Protein AF-A0A957V6Z2-F1 (afdb_monomer_lite)

Radius of gyration: 31.05 Å; chains: 1; bounding box: 86×67×77 Å

Sequence (249 aa):
VPTLNVRSGPGLEFDIIAKIRGTETEPGSVVVTAVDGAASWMKVTERVARDGWVTSDPEYILCEGDLTALPVIGLPVAEATEAPAEATPEATEAPVAEAAPPVVDTPAPVETEAAPAAEEAAPVAVEEAAPATDETAPTEESTPTPETPEVPEGLARIVVNNPFDQQIRFTLDQRYRPERENLSGEWDLMPGDAVAILVYPGTVAFSVSTPWRGLSDNAEFVIAEKEERDLWIWFVPDPVEKDRWNLQF

pLDDT: mean 74.94, std 22.09, range [33.91, 97.94]

Structure (mmCIF, N/CA/C/O backbone):
data_AF-A0A957V6Z2-F1
#
_entry.id   AF-A0A957V6Z2-F1
#
loop_
_atom_site.group_PDB
_atom_site.id
_atom_site.type_symbol
_atom_site.label_atom_id
_atom_site.label_alt_id
_atom_site.label_comp_id
_atom_site.label_asym_id
_atom_site.label_entity_id
_atom_site.label_seq_id
_atom_site.pdbx_PDB_ins_code
_atom_site.Cartn_x
_atom_site.Cartn_y
_atom_site.Cartn_z
_atom_site.occupancy
_atom_site.B_iso_or_equiv
_atom_site.auth_seq_id
_atom_site.auth_comp_id
_atom_site.auth_asym_id
_atom_site.auth_atom_id
_atom_site.pdbx_PDB_model_num
ATOM 1 N N . VAL A 1 1 ? -4.758 9.129 -12.129 1.00 67.62 1 VAL A N 1
ATOM 2 C CA . VAL A 1 1 ? -4.958 8.590 -10.757 1.00 67.62 1 VAL A CA 1
ATOM 3 C C . VAL A 1 1 ? -4.889 9.695 -9.701 1.00 67.62 1 VAL A C 1
ATOM 5 O O . VAL A 1 1 ? -4.227 10.696 -9.956 1.00 67.62 1 VAL A O 1
ATOM 8 N N . PRO A 1 2 ? -5.557 9.558 -8.536 1.00 75.44 2 PRO A N 1
ATOM 9 C CA . PRO A 1 2 ? -5.557 10.590 -7.488 1.00 75.44 2 PRO A CA 1
ATOM 10 C C . PRO A 1 2 ? -4.225 10.693 -6.726 1.00 75.44 2 PRO A C 1
ATOM 12 O O . PRO A 1 2 ? -3.894 11.733 -6.155 1.00 75.44 2 PRO A O 1
ATOM 15 N N . THR A 1 3 ? -3.435 9.621 -6.679 1.00 84.44 3 THR A N 1
ATOM 16 C CA . THR A 1 3 ? -2.098 9.631 -6.074 1.00 84.44 3 THR A CA 1
ATOM 17 C C . THR A 1 3 ? -1.196 8.659 -6.822 1.00 84.44 3 THR A C 1
ATOM 19 O O . THR A 1 3 ? -1.643 7.575 -7.186 1.00 84.44 3 THR A O 1
ATOM 22 N N . LEU A 1 4 ? 0.049 9.065 -7.059 1.00 88.88 4 LEU A N 1
ATOM 23 C CA . LEU A 1 4 ? 1.097 8.276 -7.695 1.00 88.88 4 LEU A CA 1
ATOM 24 C C . LEU A 1 4 ? 2.322 8.244 -6.775 1.00 88.88 4 LEU A C 1
ATOM 26 O O . LEU A 1 4 ? 2.768 9.285 -6.286 1.00 88.88 4 LEU A O 1
ATOM 30 N N . ASN A 1 5 ? 2.852 7.051 -6.527 1.00 91.12 5 ASN A N 1
ATOM 31 C CA . ASN A 1 5 ? 4.006 6.857 -5.654 1.00 91.12 5 ASN A CA 1
ATOM 32 C C . ASN A 1 5 ? 5.308 7.161 -6.403 1.00 91.12 5 ASN A C 1
ATOM 34 O O . ASN A 1 5 ? 5.479 6.750 -7.548 1.00 91.12 5 ASN A O 1
ATOM 38 N N . VAL A 1 6 ? 6.226 7.854 -5.731 1.00 91.31 6 VAL A N 1
ATOM 39 C CA . VAL A 1 6 ? 7.586 8.129 -6.200 1.00 91.31 6 VAL A CA 1
ATOM 40 C C . VAL A 1 6 ? 8.548 7.310 -5.355 1.00 91.31 6 VAL A C 1
ATOM 42 O O . VAL A 1 6 ? 8.543 7.439 -4.132 1.00 91.31 6 VAL A O 1
ATOM 45 N N . ARG A 1 7 ? 9.367 6.480 -5.993 1.00 92.50 7 ARG A N 1
ATOM 46 C CA . ARG A 1 7 ? 10.248 5.510 -5.336 1.00 92.50 7 ARG A CA 1
ATOM 47 C C . ARG A 1 7 ? 11.721 5.888 -5.440 1.00 92.50 7 ARG A C 1
ATOM 49 O O . ARG A 1 7 ? 12.086 6.685 -6.297 1.00 92.50 7 ARG A O 1
ATOM 56 N N . SER A 1 8 ? 12.562 5.329 -4.574 1.00 85.94 8 SER A N 1
ATOM 57 C CA . SER A 1 8 ? 14.017 5.562 -4.568 1.00 85.94 8 SER A CA 1
ATOM 58 C C . SER A 1 8 ? 14.770 4.889 -5.725 1.00 85.94 8 SER A C 1
ATOM 60 O O . SER A 1 8 ? 15.922 5.232 -5.985 1.00 85.94 8 SER A O 1
ATOM 62 N N . GLY A 1 9 ? 14.128 3.971 -6.450 1.00 87.25 9 GLY A N 1
ATOM 63 C CA . GLY A 1 9 ? 14.702 3.266 -7.594 1.00 87.25 9 GLY A CA 1
ATOM 64 C C . GLY A 1 9 ? 13.642 2.782 -8.592 1.00 87.25 9 GLY A C 1
ATOM 65 O O . GLY A 1 9 ? 12.442 2.874 -8.310 1.00 87.25 9 GLY A O 1
ATOM 66 N N . PRO A 1 10 ? 14.072 2.299 -9.772 1.00 86.75 10 PRO A N 1
ATOM 67 C CA . PRO A 1 10 ? 13.186 1.821 -10.828 1.00 86.75 10 PRO A CA 1
ATOM 68 C C . PRO A 1 10 ? 12.676 0.410 -10.509 1.00 86.75 10 PRO A C 1
ATOM 70 O O . PRO A 1 10 ? 13.249 -0.581 -10.950 1.00 86.75 10 PRO A O 1
ATOM 73 N N . GLY A 1 11 ? 11.616 0.321 -9.709 1.00 85.00 11 GLY A N 1
ATOM 74 C CA . GLY A 1 11 ? 11.042 -0.959 -9.298 1.00 85.00 11 GLY A CA 1
ATOM 75 C C . GLY A 1 11 ? 10.046 -0.819 -8.149 1.00 85.00 11 GLY A C 1
ATOM 76 O O . GLY A 1 11 ? 10.027 0.192 -7.445 1.00 85.00 11 GLY A O 1
ATOM 77 N N . LEU A 1 12 ? 9.192 -1.826 -7.960 1.00 84.38 12 LEU A N 1
ATOM 78 C CA . LEU A 1 12 ? 8.209 -1.850 -6.866 1.00 84.38 12 LEU A CA 1
ATOM 79 C C . LEU A 1 12 ? 8.840 -2.268 -5.528 1.00 84.38 12 LEU A C 1
ATOM 81 O O . LEU A 1 12 ? 8.259 -2.011 -4.475 1.00 84.38 12 LEU A O 1
ATOM 85 N N . GLU A 1 13 ? 10.039 -2.844 -5.571 1.00 80.06 13 GLU A N 1
ATOM 86 C CA . GLU A 1 13 ? 10.875 -3.217 -4.432 1.00 80.06 13 GLU A CA 1
ATOM 87 C C . GLU A 1 13 ? 11.520 -2.017 -3.723 1.00 80.06 13 GLU A C 1
ATOM 89 O O . GLU A 1 13 ? 11.928 -2.133 -2.571 1.00 80.06 13 GLU A O 1
ATOM 94 N N . PHE A 1 14 ? 11.609 -0.863 -4.390 1.00 80.75 14 PHE A N 1
ATOM 95 C CA . PHE A 1 14 ? 12.246 0.334 -3.842 1.00 80.75 14 PHE A CA 1
ATOM 96 C C . PHE A 1 14 ? 11.284 1.159 -2.982 1.00 80.75 14 PHE A C 1
ATOM 98 O O . PHE A 1 14 ? 10.128 1.361 -3.358 1.00 80.75 14 PHE A O 1
ATOM 105 N N . ASP A 1 15 ? 11.774 1.692 -1.862 1.00 74.19 15 ASP A N 1
ATOM 106 C CA . ASP A 1 15 ? 11.016 2.512 -0.904 1.00 74.19 15 ASP A CA 1
ATOM 107 C C . ASP A 1 15 ? 10.290 3.691 -1.569 1.00 74.19 15 ASP A C 1
ATOM 109 O O . ASP A 1 15 ? 10.838 4.337 -2.471 1.00 74.19 15 ASP A O 1
ATOM 113 N N . ILE A 1 16 ? 9.080 4.023 -1.103 1.00 86.81 16 ILE A N 1
ATOM 114 C CA . ILE A 1 16 ? 8.358 5.212 -1.565 1.00 86.81 16 ILE A CA 1
ATOM 115 C C . ILE A 1 16 ? 8.895 6.431 -0.814 1.00 86.81 16 ILE A C 1
ATOM 117 O O . ILE A 1 16 ? 8.657 6.624 0.373 1.00 86.81 16 ILE A O 1
ATOM 121 N N . ILE A 1 17 ? 9.575 7.314 -1.536 1.00 84.56 17 ILE A N 1
ATOM 122 C CA . ILE A 1 17 ? 10.198 8.517 -0.973 1.00 84.56 17 ILE A CA 1
ATOM 123 C C . ILE A 1 17 ? 9.326 9.770 -1.111 1.00 84.56 17 ILE A C 1
ATOM 125 O O . ILE A 1 17 ? 9.545 10.756 -0.409 1.00 84.56 17 ILE A O 1
ATOM 129 N N . ALA A 1 18 ? 8.340 9.760 -2.015 1.00 88.25 18 ALA A N 1
ATOM 130 C CA . ALA A 1 18 ? 7.373 10.846 -2.163 1.00 88.25 18 ALA A CA 1
ATOM 131 C C . ALA A 1 18 ? 6.069 10.371 -2.820 1.00 88.25 18 ALA A C 1
ATOM 133 O O . ALA A 1 18 ? 5.959 9.255 -3.322 1.00 88.25 18 ALA A O 1
ATOM 134 N N . LYS A 1 19 ? 5.057 11.244 -2.831 1.00 89.12 19 LYS A N 1
ATOM 135 C CA . LYS A 1 19 ? 3.766 10.995 -3.483 1.00 89.12 19 LYS A CA 1
ATOM 136 C C . LYS A 1 19 ? 3.341 12.209 -4.296 1.00 89.12 19 LYS A C 1
ATOM 138 O O . LYS A 1 19 ? 3.248 13.316 -3.765 1.00 89.12 19 LYS A O 1
ATOM 143 N N . ILE A 1 20 ? 3.044 11.988 -5.570 1.00 87.50 20 ILE A N 1
ATOM 144 C CA . ILE A 1 20 ? 2.441 12.981 -6.458 1.00 87.50 20 ILE A CA 1
ATOM 145 C C . ILE A 1 20 ? 0.932 12.868 -6.292 1.00 87.50 20 ILE A C 1
ATOM 147 O O . ILE A 1 20 ? 0.373 11.777 -6.385 1.00 87.50 20 ILE A O 1
ATOM 151 N N . ARG A 1 21 ? 0.259 13.986 -6.033 1.00 85.50 21 ARG A N 1
ATOM 152 C CA . ARG A 1 21 ? -1.195 14.022 -5.858 1.00 85.50 21 ARG A CA 1
ATOM 153 C C . ARG A 1 21 ? -1.834 14.752 -7.027 1.00 85.50 21 ARG A C 1
ATOM 155 O O . ARG A 1 21 ? -1.320 15.776 -7.466 1.00 85.50 21 ARG A O 1
ATOM 162 N N . GLY A 1 22 ? -2.951 14.217 -7.498 1.00 81.44 22 GLY A N 1
ATOM 163 C CA . GLY A 1 22 ? -3.812 14.839 -8.493 1.00 81.44 22 GLY A CA 1
ATOM 164 C C . GLY A 1 22 ? -5.266 14.788 -8.041 1.00 81.44 22 GLY A C 1
ATOM 165 O O . GLY A 1 22 ? -5.646 13.981 -7.195 1.00 81.44 22 GLY A O 1
ATOM 166 N N . THR A 1 23 ? -6.088 15.650 -8.618 1.00 77.06 23 THR A N 1
ATOM 167 C CA . THR A 1 23 ? -7.548 15.616 -8.493 1.00 77.06 23 THR A CA 1
ATOM 168 C C . THR A 1 23 ? -8.162 15.442 -9.880 1.00 77.06 23 THR A C 1
ATOM 170 O O . THR A 1 23 ? -7.473 15.625 -10.882 1.00 77.06 23 THR A O 1
ATOM 173 N N . GLU A 1 24 ? -9.450 15.100 -9.971 1.00 70.31 24 GLU A N 1
ATOM 174 C CA . GLU A 1 24 ? -10.137 15.016 -11.274 1.00 70.31 24 GLU A CA 1
ATOM 175 C C . GLU A 1 24 ? -10.099 16.341 -12.047 1.00 70.31 24 GLU A C 1
ATOM 177 O O . GLU A 1 24 ? -10.047 16.345 -13.273 1.00 70.31 24 GLU A O 1
ATOM 182 N N . THR A 1 25 ? -10.100 17.469 -11.335 1.00 73.88 25 THR A N 1
ATOM 183 C CA . THR A 1 25 ? -10.086 18.815 -11.922 1.00 73.88 25 THR A CA 1
ATOM 184 C C . THR A 1 25 ? -8.684 19.388 -12.118 1.00 73.88 25 THR A C 1
ATOM 186 O O . THR A 1 25 ? -8.525 20.363 -12.846 1.00 73.88 25 THR A O 1
ATOM 189 N N . GLU A 1 26 ? -7.675 18.809 -11.469 1.00 78.31 26 GLU A N 1
ATOM 190 C CA . GLU A 1 26 ? -6.287 19.273 -11.503 1.00 78.31 26 GLU A CA 1
ATOM 191 C C . GLU A 1 26 ? -5.350 18.056 -11.410 1.00 78.31 26 GLU A C 1
ATOM 193 O O . GLU A 1 26 ? -4.989 17.631 -10.303 1.00 78.31 26 GLU A O 1
ATOM 198 N N . PRO A 1 27 ? -5.009 17.422 -12.548 1.00 77.56 27 PRO A N 1
ATOM 199 C CA . PRO A 1 27 ? -4.112 16.276 -12.554 1.00 77.56 27 PRO A CA 1
ATOM 200 C C . PRO A 1 27 ? -2.716 16.697 -12.081 1.00 77.56 27 PRO A C 1
ATOM 202 O O . PRO A 1 27 ? -2.208 17.757 -12.447 1.00 77.56 27 PRO A O 1
ATOM 205 N N . GLY A 1 28 ? -2.076 15.854 -11.270 1.00 80.12 28 GLY A N 1
ATOM 206 C CA . GLY A 1 28 ? -0.703 16.092 -10.836 1.00 80.12 28 GLY A CA 1
ATOM 207 C C . GLY A 1 28 ? 0.255 15.944 -12.017 1.00 80.12 28 GLY A C 1
ATOM 208 O O . GLY A 1 28 ? 0.383 14.852 -12.561 1.00 80.12 28 GLY A O 1
ATOM 209 N N . SER A 1 29 ? 0.928 17.025 -12.410 1.00 82.75 29 SER A N 1
ATOM 210 C CA . SER A 1 29 ? 1.924 17.015 -13.489 1.00 82.75 29 SER A CA 1
ATOM 211 C C . SER A 1 29 ? 3.343 16.955 -12.929 1.00 82.75 29 SER A C 1
ATOM 213 O O . SER A 1 29 ? 3.685 17.731 -12.031 1.00 82.75 29 SER A O 1
ATOM 215 N N . VAL A 1 30 ? 4.195 16.107 -13.502 1.00 85.75 30 VAL A N 1
ATOM 216 C CA . VAL A 1 30 ? 5.621 16.038 -13.161 1.00 85.75 30 VAL A CA 1
ATOM 217 C C . VAL A 1 30 ? 6.489 16.056 -14.404 1.00 85.75 30 VAL A C 1
ATOM 219 O O . VAL A 1 30 ? 6.094 15.584 -15.464 1.00 85.75 30 VAL A O 1
ATOM 222 N N . VAL A 1 31 ? 7.691 16.610 -14.258 1.00 88.75 31 VAL A N 1
ATOM 223 C CA . VAL A 1 31 ? 8.712 16.571 -15.305 1.00 88.75 31 VAL A CA 1
ATOM 224 C C . VAL A 1 31 ? 9.614 15.373 -15.051 1.00 88.75 31 VAL A C 1
ATOM 226 O O . VAL A 1 31 ? 10.124 15.205 -13.935 1.00 88.75 31 VAL A O 1
ATOM 229 N N . VAL A 1 32 ? 9.809 14.575 -16.096 1.00 89.88 32 VAL A N 1
ATOM 230 C CA . VAL A 1 32 ? 10.709 13.422 -16.118 1.00 89.88 32 VAL A CA 1
ATOM 231 C C . VAL A 1 32 ? 12.008 13.783 -16.834 1.00 89.88 32 VAL A C 1
ATOM 233 O O . VAL A 1 32 ? 12.013 14.594 -17.759 1.00 89.88 32 VAL A O 1
ATOM 236 N N . THR A 1 33 ? 13.123 13.229 -16.371 1.00 89.19 33 THR A N 1
ATOM 237 C CA . THR A 1 33 ? 14.469 13.562 -16.866 1.00 89.19 33 THR A CA 1
ATOM 238 C C . THR A 1 33 ? 15.197 12.377 -17.479 1.00 89.19 33 THR A C 1
ATOM 240 O O . THR A 1 33 ? 16.159 12.593 -18.209 1.00 89.19 33 THR A O 1
ATOM 243 N N . ALA A 1 34 ? 14.760 11.151 -17.194 1.00 87.81 34 ALA A N 1
ATOM 244 C CA . ALA A 1 34 ? 15.366 9.922 -17.688 1.00 87.81 34 ALA A CA 1
ATOM 245 C C . ALA A 1 34 ? 14.374 8.753 -17.625 1.00 87.81 34 ALA A C 1
ATOM 247 O O . ALA A 1 34 ? 13.349 8.847 -16.947 1.00 87.81 34 ALA A O 1
ATOM 248 N N . VAL A 1 35 ? 14.718 7.650 -18.284 1.00 91.25 35 VAL A N 1
ATOM 249 C CA . VAL A 1 35 ? 14.017 6.359 -18.200 1.00 91.25 35 VAL A CA 1
ATOM 250 C C . VAL A 1 35 ? 14.975 5.261 -17.747 1.00 91.25 35 VAL A C 1
ATOM 252 O O . VAL A 1 35 ? 16.191 5.417 -17.859 1.00 91.25 35 VAL A O 1
ATOM 255 N N . ASP A 1 36 ? 14.451 4.162 -17.219 1.00 88.31 36 ASP A N 1
ATOM 256 C CA . ASP A 1 36 ? 15.239 2.965 -16.937 1.00 88.31 36 ASP A CA 1
ATOM 257 C C . ASP A 1 36 ? 15.549 2.173 -18.221 1.00 88.31 36 ASP A C 1
ATOM 259 O O . ASP A 1 36 ? 15.044 2.476 -19.305 1.00 88.31 36 ASP A O 1
ATOM 263 N N . GLY A 1 37 ? 16.381 1.132 -18.110 1.00 81.56 37 GLY A N 1
ATOM 264 C CA . GLY A 1 37 ? 16.782 0.292 -19.246 1.00 81.56 37 GLY A CA 1
ATOM 265 C C . GLY A 1 37 ? 15.619 -0.355 -20.012 1.00 81.56 37 GLY A C 1
ATOM 266 O O . GLY A 1 37 ? 15.747 -0.594 -21.212 1.00 81.56 37 GLY A O 1
ATOM 267 N N . ALA A 1 38 ? 14.495 -0.617 -19.337 1.00 81.75 38 ALA A N 1
ATOM 268 C CA . ALA A 1 38 ? 13.289 -1.196 -19.929 1.00 81.75 38 ALA A CA 1
ATOM 269 C C . ALA A 1 38 ? 12.229 -0.151 -20.332 1.00 81.75 38 ALA A C 1
ATOM 271 O O . ALA A 1 38 ? 11.215 -0.520 -20.921 1.00 81.75 38 ALA A O 1
ATOM 272 N N . ALA A 1 39 ? 12.453 1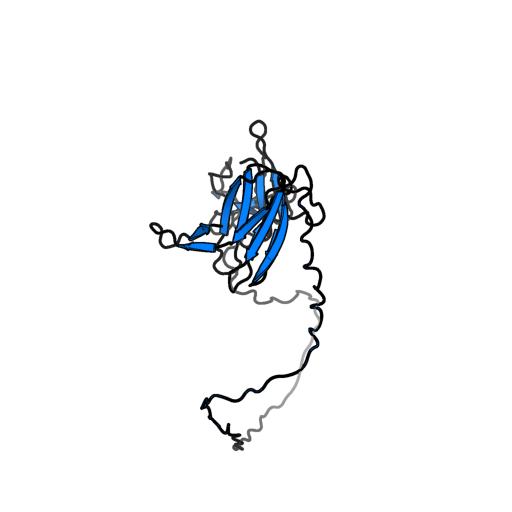.132 -20.031 1.00 83.62 39 ALA A N 1
ATOM 273 C CA . ALA A 1 39 ? 11.486 2.227 -20.146 1.00 83.62 39 ALA A CA 1
ATOM 274 C C . ALA A 1 39 ? 10.175 2.039 -19.348 1.00 83.62 39 ALA A C 1
ATOM 276 O O . ALA A 1 39 ? 9.196 2.755 -19.574 1.00 83.62 39 ALA A O 1
ATOM 277 N N . SER A 1 40 ? 10.162 1.125 -18.378 1.00 88.31 40 SER A N 1
ATOM 278 C CA . SER A 1 40 ? 9.041 0.872 -17.464 1.00 88.31 40 SER A CA 1
ATOM 279 C C . SER A 1 40 ? 8.988 1.866 -16.302 1.00 88.31 40 SER A C 1
ATOM 281 O O . SER A 1 40 ? 7.949 2.004 -15.656 1.00 88.31 40 SER A O 1
ATOM 283 N N . TRP A 1 41 ? 10.092 2.569 -16.045 1.00 91.62 41 TRP A N 1
ATOM 284 C CA . TRP A 1 41 ? 10.228 3.554 -14.981 1.00 91.62 41 TRP A CA 1
ATOM 285 C C . TRP A 1 41 ? 10.835 4.850 -15.502 1.00 91.62 41 TRP A C 1
ATOM 287 O O . TRP A 1 41 ? 11.789 4.853 -16.279 1.00 91.62 41 TRP A O 1
ATOM 297 N N . MET A 1 42 ? 10.321 5.974 -15.013 1.00 92.88 42 MET A N 1
ATOM 298 C CA . MET A 1 42 ? 10.800 7.313 -15.338 1.00 92.88 42 MET A CA 1
ATOM 299 C C . MET A 1 42 ? 11.367 7.998 -14.107 1.00 92.88 42 MET A C 1
ATOM 301 O O . MET A 1 42 ? 10.733 8.043 -13.052 1.00 92.88 42 MET A O 1
ATOM 305 N N . LYS A 1 43 ? 12.540 8.607 -14.263 1.00 92.31 43 LYS A N 1
ATOM 306 C CA . LYS A 1 43 ? 13.155 9.429 -13.227 1.00 92.31 43 LYS A CA 1
ATOM 307 C C . LYS A 1 43 ? 12.501 10.805 -13.206 1.00 92.31 43 LYS A C 1
ATOM 309 O O . LYS A 1 43 ? 12.437 11.477 -14.237 1.00 92.31 43 LYS A O 1
ATOM 314 N N . VAL A 1 44 ? 12.035 11.242 -12.040 1.00 92.44 44 VAL A N 1
ATOM 315 C CA . VAL A 1 44 ? 11.434 12.569 -11.855 1.00 92.44 44 VAL A CA 1
ATOM 316 C C . VAL A 1 44 ? 12.491 13.621 -11.526 1.00 92.44 44 VAL A C 1
ATOM 318 O O . VAL A 1 44 ? 13.587 13.326 -11.050 1.00 92.44 44 VAL A O 1
ATOM 321 N N . THR A 1 45 ? 12.163 14.885 -11.782 1.00 89.62 45 THR A N 1
ATOM 322 C CA . THR A 1 45 ? 13.004 16.012 -11.348 1.00 89.62 45 THR A CA 1
ATOM 323 C C . THR A 1 45 ? 13.149 16.082 -9.825 1.00 89.62 45 THR A C 1
ATOM 325 O O . THR A 1 45 ? 12.225 15.757 -9.079 1.00 89.62 45 THR A O 1
ATOM 328 N N . GLU A 1 46 ? 14.271 16.641 -9.360 1.00 84.44 46 GLU A N 1
ATOM 329 C CA . GLU A 1 46 ? 14.544 16.861 -7.928 1.00 84.44 46 GLU A CA 1
ATOM 330 C C . GLU A 1 46 ? 13.485 17.725 -7.226 1.00 84.44 46 GLU A C 1
ATOM 332 O O . GLU A 1 46 ? 13.321 17.643 -6.012 1.00 84.44 46 GLU A O 1
ATOM 337 N N . ARG A 1 47 ? 12.736 18.533 -7.990 1.00 83.56 47 ARG A N 1
ATOM 338 C CA . ARG A 1 47 ? 11.598 19.310 -7.483 1.00 83.56 47 ARG A CA 1
ATOM 339 C C . ARG A 1 47 ? 10.492 18.416 -6.913 1.00 83.56 47 ARG A C 1
ATOM 341 O O . ARG A 1 47 ? 9.766 18.860 -6.029 1.00 83.56 47 ARG A O 1
ATOM 348 N N . VAL A 1 48 ? 10.336 17.208 -7.451 1.00 85.00 48 VAL A N 1
ATOM 349 C CA . VAL A 1 48 ? 9.355 16.219 -6.992 1.00 85.00 48 VAL A CA 1
ATOM 350 C C . VAL A 1 48 ? 9.966 15.385 -5.874 1.00 85.00 48 VAL A C 1
ATOM 352 O O . VAL A 1 48 ? 9.454 15.377 -4.759 1.00 85.00 48 VAL A O 1
ATOM 355 N N . ALA A 1 49 ? 11.071 14.708 -6.177 1.00 83.88 49 ALA A N 1
ATOM 356 C CA . ALA A 1 49 ? 11.884 13.987 -5.215 1.00 83.88 49 ALA A CA 1
ATOM 357 C C . ALA A 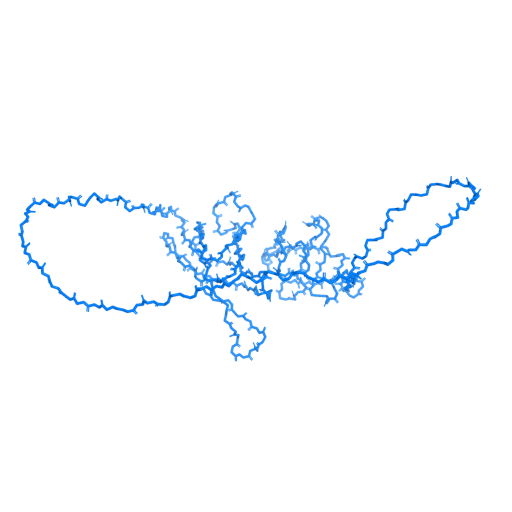1 49 ? 13.287 13.815 -5.793 1.00 83.88 49 ALA A C 1
ATOM 359 O O . ALA A 1 49 ? 13.447 13.501 -6.976 1.00 83.88 49 ALA A O 1
ATOM 360 N N . ARG A 1 50 ? 14.310 14.015 -4.961 1.00 83.88 50 ARG A N 1
AT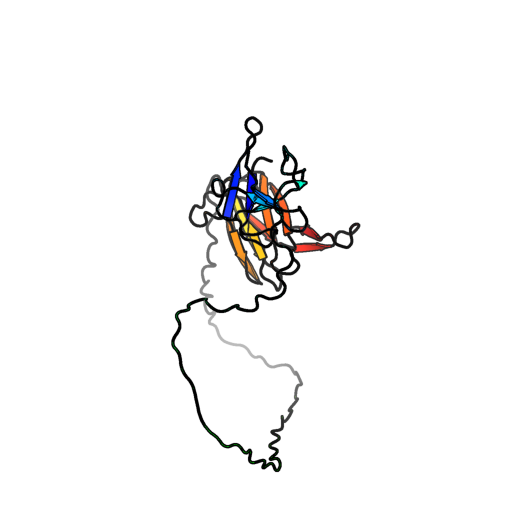OM 361 C CA . ARG A 1 50 ? 15.690 13.749 -5.362 1.00 83.88 50 ARG A CA 1
ATOM 362 C C . ARG A 1 50 ? 15.844 12.256 -5.647 1.00 83.88 50 ARG A C 1
ATOM 364 O O . ARG A 1 50 ? 15.458 11.441 -4.820 1.00 83.88 50 ARG A O 1
ATOM 371 N N . ASP A 1 51 ? 16.371 11.938 -6.827 1.00 84.62 51 ASP A N 1
ATOM 372 C CA . ASP A 1 51 ? 16.542 10.565 -7.318 1.00 84.62 51 ASP A CA 1
ATOM 373 C C . ASP A 1 51 ? 15.255 9.720 -7.360 1.00 84.62 51 ASP A C 1
ATOM 375 O O . ASP A 1 51 ? 15.310 8.496 -7.328 1.00 84.62 51 ASP A O 1
ATOM 379 N N . GLY A 1 52 ? 14.095 10.372 -7.479 1.00 89.94 52 GLY A N 1
ATOM 380 C CA . GLY A 1 52 ? 12.808 9.690 -7.510 1.00 89.94 52 GLY A CA 1
ATOM 381 C C . GLY A 1 52 ? 12.483 9.021 -8.842 1.00 89.94 52 GLY A C 1
ATOM 382 O O . GLY A 1 52 ? 12.829 9.531 -9.909 1.00 89.94 52 GLY A O 1
ATOM 383 N N . TRP A 1 53 ? 11.727 7.931 -8.769 1.00 93.19 53 TRP A N 1
ATOM 384 C CA . TRP A 1 53 ? 11.245 7.149 -9.903 1.00 93.19 53 TRP A CA 1
ATOM 385 C C . TRP A 1 53 ? 9.734 6.944 -9.841 1.00 93.19 53 TRP A C 1
ATOM 387 O O . TRP A 1 53 ? 9.170 6.741 -8.768 1.00 93.19 53 TRP A O 1
ATOM 397 N N . VAL A 1 54 ? 9.069 6.985 -10.990 1.00 92.25 54 VAL A N 1
ATOM 398 C CA . VAL A 1 54 ? 7.635 6.703 -11.147 1.00 92.25 54 VAL A CA 1
ATOM 399 C C . VAL A 1 54 ? 7.427 5.677 -12.253 1.00 92.25 54 VAL A C 1
ATOM 401 O O . VAL A 1 54 ? 8.257 5.571 -13.152 1.00 92.25 54 VAL A O 1
ATOM 404 N N . THR A 1 55 ? 6.328 4.929 -12.198 1.00 91.81 55 THR A N 1
ATOM 405 C CA . THR A 1 55 ? 5.961 3.991 -13.271 1.00 91.81 55 THR A CA 1
ATOM 406 C C . THR A 1 55 ? 5.661 4.732 -14.583 1.00 91.81 55 THR A C 1
ATOM 408 O O . THR A 1 55 ? 5.133 5.845 -14.551 1.00 91.81 55 THR A O 1
ATOM 411 N N . SER A 1 56 ? 5.988 4.111 -15.719 1.00 89.62 56 SER A N 1
ATOM 412 C CA . SER A 1 56 ? 5.617 4.541 -17.080 1.00 89.62 56 SER A CA 1
ATOM 413 C C . SER A 1 56 ? 4.272 3.987 -17.558 1.00 89.62 56 SER A C 1
ATOM 415 O O . SER A 1 56 ? 3.901 4.194 -18.713 1.00 89.62 56 SER A O 1
ATOM 417 N N . ASP A 1 57 ? 3.560 3.251 -16.707 1.00 87.44 57 ASP A N 1
ATOM 418 C CA . ASP A 1 57 ? 2.322 2.576 -17.079 1.00 87.44 57 ASP A CA 1
ATOM 419 C C . ASP A 1 57 ? 1.207 3.583 -17.455 1.00 87.44 57 ASP A C 1
ATOM 421 O O . ASP A 1 57 ? 0.839 4.436 -16.631 1.00 87.44 57 ASP A O 1
ATOM 425 N N . PRO A 1 58 ? 0.647 3.491 -18.682 1.00 84.25 58 PRO A N 1
ATOM 426 C CA . PRO A 1 58 ? -0.362 4.420 -19.182 1.00 84.25 58 PRO A CA 1
ATOM 427 C C . PRO A 1 58 ? -1.684 4.401 -18.400 1.00 84.25 58 PRO A C 1
ATOM 429 O O . PRO A 1 58 ? -2.468 5.343 -18.523 1.00 84.25 58 PRO A O 1
ATOM 432 N N . GLU A 1 59 ? -1.952 3.373 -17.588 1.00 84.19 59 GLU A N 1
ATOM 433 C CA . GLU A 1 59 ? -3.113 3.353 -16.688 1.00 84.19 59 GLU A CA 1
ATOM 434 C C . GLU A 1 59 ? -2.976 4.376 -15.548 1.00 84.19 59 GLU A C 1
ATOM 436 O O . GLU A 1 59 ? -3.971 4.902 -15.034 1.00 84.19 59 GLU A O 1
ATOM 441 N N . TYR A 1 60 ? -1.738 4.704 -15.169 1.00 83.31 60 TYR A N 1
ATOM 442 C CA . TYR A 1 60 ? -1.435 5.565 -14.028 1.00 83.31 60 TYR A CA 1
ATOM 443 C C . TYR A 1 60 ? -0.944 6.952 -14.443 1.00 83.31 60 TYR A C 1
ATOM 445 O O . TYR A 1 60 ? -1.265 7.934 -13.763 1.00 83.31 60 TYR A O 1
ATOM 453 N N . ILE A 1 61 ? -0.202 7.057 -15.548 1.00 87.19 61 ILE A N 1
ATOM 454 C CA . ILE A 1 61 ? 0.394 8.309 -16.018 1.00 87.19 61 ILE A CA 1
ATOM 455 C C . ILE A 1 61 ? 0.171 8.523 -17.516 1.00 87.19 61 ILE A C 1
ATOM 457 O O . ILE A 1 61 ? 0.288 7.611 -18.323 1.00 87.19 61 ILE A O 1
ATOM 461 N N . LEU A 1 62 ? -0.119 9.766 -17.901 1.00 86.69 62 LEU A N 1
ATOM 462 C CA . LEU A 1 62 ? -0.114 10.181 -19.299 1.00 86.69 62 LEU A CA 1
ATOM 463 C C . LEU A 1 62 ? 1.207 10.900 -19.583 1.00 86.69 62 LEU A C 1
ATOM 465 O O . LEU A 1 62 ? 1.484 11.942 -18.987 1.00 86.69 62 LEU A O 1
ATOM 469 N N . CYS A 1 63 ? 2.012 10.358 -20.491 1.00 85.12 63 CYS A N 1
ATOM 470 C CA . CYS A 1 63 ? 3.266 10.982 -20.896 1.00 85.12 63 CYS A CA 1
ATOM 471 C C . CYS A 1 63 ? 3.040 11.900 -22.099 1.00 85.12 63 CYS A C 1
ATOM 473 O O . CYS A 1 63 ? 2.633 11.451 -23.170 1.00 85.12 63 CYS A O 1
ATOM 475 N N . GLU A 1 64 ? 3.341 13.185 -21.934 1.00 80.31 64 GLU A N 1
ATOM 476 C CA . GLU A 1 64 ? 3.338 14.161 -23.022 1.00 80.31 64 GLU A CA 1
ATOM 477 C C . GLU A 1 64 ? 4.778 14.402 -23.496 1.00 80.31 64 GLU A C 1
ATOM 479 O O . GLU A 1 64 ? 5.590 14.985 -22.778 1.00 80.31 64 GLU A O 1
ATOM 484 N N . GLY A 1 65 ? 5.108 13.943 -24.706 1.00 79.12 65 GLY A N 1
ATOM 485 C CA . GLY A 1 65 ? 6.431 14.115 -25.313 1.00 79.12 65 GLY A CA 1
ATOM 486 C C . GLY A 1 65 ? 7.042 12.817 -25.837 1.00 79.12 65 GLY A C 1
ATOM 487 O O . GLY A 1 65 ? 6.412 11.762 -25.827 1.00 79.12 65 GLY A O 1
ATOM 488 N N . ASP A 1 66 ? 8.279 12.912 -26.328 1.00 78.19 66 ASP A N 1
ATOM 489 C CA . ASP A 1 66 ? 9.026 11.768 -26.848 1.00 78.19 66 ASP A CA 1
ATOM 490 C C . ASP A 1 66 ? 9.892 11.140 -25.746 1.00 78.19 66 ASP A C 1
ATOM 492 O O . ASP A 1 66 ? 10.975 11.633 -25.428 1.00 78.19 66 ASP A O 1
ATOM 496 N N . LEU A 1 67 ? 9.409 10.038 -25.167 1.00 75.69 67 LEU A N 1
ATOM 497 C CA . LEU A 1 67 ? 10.146 9.273 -24.156 1.00 75.69 67 LEU A CA 1
ATOM 498 C C . LEU A 1 67 ? 11.434 8.650 -24.716 1.00 75.69 67 LEU A C 1
ATOM 500 O O . LEU A 1 67 ? 12.361 8.395 -23.954 1.00 75.69 67 LEU A O 1
ATOM 504 N N . THR A 1 68 ? 11.531 8.442 -26.035 1.00 75.38 68 THR A N 1
ATOM 505 C CA . THR A 1 68 ? 12.729 7.862 -26.668 1.00 75.38 68 THR A CA 1
ATOM 506 C C . THR A 1 68 ? 13.890 8.851 -26.761 1.00 75.38 68 THR A C 1
ATOM 508 O O . THR A 1 68 ? 15.038 8.446 -26.939 1.00 75.38 68 THR A O 1
ATOM 511 N N . ALA A 1 69 ? 13.609 10.146 -26.586 1.00 78.88 69 ALA A N 1
ATOM 512 C CA . ALA A 1 69 ? 14.613 11.199 -26.510 1.00 78.88 69 ALA A CA 1
ATOM 513 C C . ALA A 1 69 ? 15.208 11.363 -25.098 1.00 78.88 69 ALA A C 1
ATOM 515 O O . ALA A 1 69 ? 16.165 12.124 -24.926 1.00 78.88 69 ALA A O 1
ATOM 516 N N . LEU A 1 70 ? 14.650 10.686 -24.086 1.00 81.69 70 LEU A N 1
ATOM 517 C CA . LEU A 1 70 ? 15.160 10.747 -22.720 1.00 81.69 70 LEU A CA 1
ATOM 518 C C . LEU A 1 70 ? 16.401 9.860 -22.552 1.00 81.69 70 LEU A C 1
ATOM 520 O O . LEU A 1 70 ? 16.479 8.773 -23.127 1.00 81.69 70 LEU A O 1
ATOM 524 N N . PRO A 1 71 ? 17.381 10.293 -21.740 1.00 84.12 71 PRO A N 1
ATOM 525 C CA . PRO A 1 71 ? 18.527 9.462 -21.417 1.00 84.12 71 PRO A CA 1
ATOM 526 C C . PRO A 1 71 ? 18.081 8.212 -20.650 1.00 84.12 71 PRO A C 1
ATOM 528 O O . PRO A 1 71 ? 17.270 8.287 -19.725 1.00 84.12 71 PRO A O 1
ATOM 531 N N . VAL A 1 72 ? 18.653 7.068 -21.019 1.00 85.06 72 VAL A N 1
ATOM 532 C CA . VAL A 1 72 ? 18.449 5.791 -20.329 1.00 85.06 72 VAL A CA 1
ATOM 533 C C . VAL A 1 72 ? 19.461 5.677 -19.189 1.00 85.06 72 VAL A C 1
ATOM 535 O O . VAL A 1 72 ? 20.670 5.754 -19.413 1.00 85.06 72 VAL A O 1
ATOM 538 N N . ILE A 1 73 ? 18.979 5.485 -17.965 1.00 77.31 73 ILE A N 1
ATOM 539 C CA . ILE A 1 73 ? 19.783 5.240 -16.766 1.00 77.31 73 ILE A CA 1
ATOM 540 C C . ILE A 1 73 ? 19.624 3.765 -16.383 1.00 77.31 73 ILE A C 1
ATOM 542 O O . ILE A 1 73 ? 18.522 3.229 -16.398 1.00 77.31 73 ILE A O 1
ATOM 546 N N . GLY A 1 74 ? 20.720 3.097 -16.019 1.00 61.62 74 GLY A N 1
ATOM 547 C CA . GLY A 1 74 ? 20.665 1.699 -15.576 1.00 61.62 74 GLY A CA 1
ATOM 548 C C . GLY A 1 74 ? 20.807 0.657 -16.688 1.00 61.62 74 GLY A C 1
ATOM 549 O O . GLY A 1 74 ? 20.282 -0.445 -16.555 1.00 61.62 74 GLY A O 1
ATOM 550 N N . LEU A 1 75 ? 21.572 0.946 -17.753 1.00 52.19 75 LEU A N 1
ATOM 551 C CA . LEU A 1 75 ? 22.245 -0.150 -18.467 1.00 52.19 75 LEU A CA 1
ATOM 552 C C . LEU A 1 75 ? 23.004 -0.990 -17.427 1.00 52.19 75 LEU A C 1
ATOM 554 O O . LEU A 1 75 ? 23.584 -0.390 -16.517 1.00 52.19 75 LEU A O 1
ATOM 558 N N . PRO A 1 76 ? 22.966 -2.335 -17.513 1.00 37.12 76 PRO A N 1
ATOM 559 C CA . PRO A 1 76 ? 23.459 -3.196 -16.450 1.00 37.12 76 PRO A CA 1
ATOM 560 C C . PRO A 1 76 ? 24.873 -2.773 -16.073 1.00 37.12 76 PRO A C 1
ATOM 562 O O . PRO A 1 76 ? 25.788 -2.801 -16.900 1.00 37.12 76 PRO A O 1
ATOM 565 N N . VAL A 1 77 ? 25.026 -2.361 -14.817 1.00 40.91 77 VAL A N 1
ATOM 566 C CA . VAL A 1 77 ? 26.327 -2.224 -14.179 1.00 40.91 77 VAL A CA 1
ATOM 567 C C . VAL A 1 77 ? 26.872 -3.644 -14.096 1.00 40.91 77 VAL A C 1
ATOM 569 O O . VAL A 1 77 ? 26.568 -4.388 -13.167 1.00 40.91 77 VAL A O 1
ATOM 572 N N . ALA A 1 78 ? 27.634 -4.048 -15.115 1.00 38.09 78 ALA A N 1
ATOM 573 C CA . ALA A 1 78 ? 28.680 -5.031 -14.904 1.00 38.09 78 ALA A CA 1
ATOM 574 C C . ALA A 1 78 ? 29.497 -4.529 -13.710 1.00 38.09 78 ALA A C 1
ATOM 576 O O . ALA A 1 78 ? 29.843 -3.347 -13.686 1.00 38.09 78 ALA A O 1
ATOM 577 N N . GLU A 1 79 ? 29.674 -5.406 -12.720 1.00 36.31 79 GLU A N 1
ATOM 578 C CA . GLU A 1 79 ? 30.395 -5.214 -11.460 1.00 36.31 79 GLU A CA 1
ATOM 579 C C . GLU A 1 79 ? 31.206 -3.921 -11.383 1.00 36.31 79 GLU A C 1
ATOM 581 O O . GLU A 1 79 ? 32.149 -3.705 -12.149 1.00 36.31 79 GLU A O 1
ATOM 586 N N . ALA A 1 80 ? 30.869 -3.098 -10.391 1.00 40.25 80 ALA A N 1
ATOM 587 C CA . ALA A 1 80 ? 31.746 -2.062 -9.886 1.00 40.25 80 ALA A CA 1
ATOM 588 C C . ALA A 1 80 ? 33.103 -2.685 -9.506 1.00 40.25 80 ALA A C 1
ATOM 590 O O . ALA A 1 80 ? 33.320 -3.120 -8.381 1.00 40.25 80 ALA A O 1
ATOM 591 N N . THR A 1 81 ? 34.027 -2.727 -10.465 1.00 33.91 81 THR A N 1
ATOM 592 C CA . THR A 1 81 ? 35.452 -2.719 -10.171 1.00 33.91 81 THR A CA 1
ATOM 593 C C . THR A 1 81 ? 35.736 -1.323 -9.647 1.00 33.91 81 THR A C 1
ATOM 595 O O . THR A 1 81 ? 35.620 -0.346 -10.389 1.00 33.91 81 THR A O 1
ATOM 598 N N . GLU A 1 82 ? 36.045 -1.226 -8.355 1.00 45.97 82 GLU A N 1
ATOM 599 C CA . GLU A 1 82 ? 36.635 -0.033 -7.759 1.00 45.97 82 GLU A CA 1
ATOM 600 C C . GLU A 1 82 ? 37.798 0.439 -8.644 1.00 45.97 82 GLU A C 1
ATOM 602 O O . GLU A 1 82 ? 38.841 -0.210 -8.734 1.00 45.97 82 GLU A O 1
ATOM 607 N N . ALA A 1 83 ? 37.609 1.567 -9.328 1.00 36.47 83 ALA A N 1
ATOM 608 C CA . ALA A 1 83 ? 38.706 2.305 -9.927 1.00 36.47 83 ALA A CA 1
ATOM 609 C C . ALA A 1 83 ? 39.182 3.340 -8.892 1.00 36.47 83 ALA A C 1
ATOM 611 O O . ALA A 1 83 ? 38.364 4.115 -8.386 1.00 36.47 83 ALA A O 1
ATOM 612 N N . PRO A 1 84 ? 40.474 3.329 -8.531 1.00 42.91 84 PRO A N 1
ATOM 613 C CA . PRO A 1 84 ? 40.995 4.083 -7.405 1.00 42.91 84 PRO A CA 1
ATOM 614 C C . PRO A 1 84 ? 41.098 5.576 -7.715 1.00 42.91 84 PRO A C 1
ATOM 616 O O . PRO A 1 84 ? 41.273 5.996 -8.858 1.00 42.91 84 PRO A O 1
ATOM 619 N N . ALA A 1 85 ? 41.012 6.357 -6.639 1.00 40.47 85 ALA A N 1
ATOM 620 C CA . ALA A 1 85 ? 41.147 7.803 -6.607 1.00 40.47 85 ALA A CA 1
ATOM 621 C C . ALA A 1 85 ? 42.367 8.304 -7.397 1.00 40.47 85 ALA A C 1
ATOM 623 O O . ALA A 1 85 ? 43.511 7.928 -7.136 1.00 40.47 85 ALA A O 1
ATOM 624 N N . GLU A 1 86 ? 42.100 9.206 -8.334 1.00 41.03 86 GLU A N 1
ATOM 625 C CA . GLU A 1 86 ? 43.099 9.950 -9.083 1.00 41.03 86 GLU A CA 1
ATOM 626 C C . GLU A 1 86 ? 43.672 11.060 -8.185 1.00 41.03 86 GLU A C 1
ATOM 628 O O . GLU A 1 86 ? 42.999 12.038 -7.857 1.00 41.03 86 GLU A O 1
ATOM 633 N N . ALA A 1 87 ? 44.924 10.900 -7.758 1.00 38.78 87 ALA A N 1
ATOM 634 C CA . ALA A 1 87 ? 45.740 11.983 -7.222 1.00 38.78 87 ALA A CA 1
ATOM 635 C C . ALA A 1 87 ? 47.191 11.798 -7.687 1.00 38.78 87 ALA A C 1
ATOM 637 O O . ALA A 1 87 ? 47.961 11.034 -7.111 1.00 38.78 87 ALA A O 1
ATOM 638 N N . THR A 1 88 ? 47.551 12.526 -8.742 1.00 39.22 88 THR A N 1
ATOM 639 C CA . THR A 1 88 ? 48.938 12.793 -9.156 1.00 39.22 88 THR A CA 1
ATOM 640 C C . THR A 1 88 ? 49.393 14.071 -8.432 1.00 39.22 88 THR A C 1
ATOM 642 O O . THR A 1 88 ? 48.614 15.026 -8.359 1.00 39.22 88 THR A O 1
ATOM 645 N N . PRO A 1 89 ? 50.611 14.116 -7.856 1.00 44.19 89 PRO A N 1
ATOM 646 C CA . PRO A 1 89 ? 51.739 14.647 -8.622 1.00 44.19 89 PRO A CA 1
ATOM 647 C C . PRO A 1 89 ? 53.037 13.822 -8.546 1.00 44.19 89 PRO A C 1
ATOM 649 O O . PRO A 1 89 ? 53.283 13.049 -7.625 1.00 44.19 89 PRO A O 1
ATOM 652 N N . GLU A 1 90 ? 53.849 14.045 -9.579 1.00 44.41 90 GLU A N 1
ATOM 653 C CA . GLU A 1 90 ? 55.159 13.481 -9.917 1.00 44.41 90 GLU A CA 1
ATOM 654 C C . GLU A 1 90 ? 56.258 13.627 -8.845 1.00 44.41 90 GLU A C 1
ATOM 656 O O . GLU A 1 90 ? 56.370 14.674 -8.209 1.00 44.41 90 GLU A O 1
ATOM 661 N N . ALA A 1 91 ? 57.163 12.635 -8.782 1.00 39.94 91 ALA A N 1
ATOM 662 C CA . ALA A 1 91 ? 58.611 12.828 -8.587 1.00 39.94 91 ALA A CA 1
ATOM 663 C C . ALA A 1 91 ? 59.425 11.550 -8.943 1.00 39.94 91 ALA A C 1
ATOM 665 O O . ALA A 1 91 ? 59.413 10.569 -8.203 1.00 39.94 91 ALA A O 1
ATOM 666 N N . THR A 1 92 ? 60.094 11.571 -10.108 1.00 39.00 92 THR A N 1
ATOM 667 C CA . THR A 1 92 ? 61.528 11.264 -10.393 1.00 39.00 92 THR A CA 1
ATOM 668 C C . THR A 1 92 ? 62.349 10.724 -9.194 1.00 39.00 92 THR A C 1
ATOM 670 O O . THR A 1 92 ? 62.285 11.329 -8.134 1.00 39.00 92 THR A O 1
ATOM 673 N N . GLU A 1 93 ? 63.181 9.666 -9.194 1.00 35.47 93 GLU A N 1
ATOM 674 C CA . GLU A 1 93 ? 64.039 8.955 -10.166 1.00 35.47 93 GLU A CA 1
ATOM 675 C C . GLU A 1 93 ? 64.447 7.569 -9.564 1.00 35.47 93 GLU A C 1
ATOM 677 O O . GLU A 1 93 ? 64.339 7.355 -8.359 1.00 35.47 93 GLU A O 1
ATOM 682 N N . ALA A 1 94 ? 64.921 6.632 -10.395 1.00 38.59 94 ALA A N 1
ATOM 683 C CA . ALA A 1 94 ? 65.285 5.225 -10.101 1.00 38.59 94 ALA A CA 1
ATOM 684 C C . ALA A 1 94 ? 66.743 5.040 -9.554 1.00 38.59 94 ALA A C 1
ATOM 686 O O . ALA A 1 94 ? 67.393 6.053 -9.306 1.00 38.59 94 ALA A O 1
ATOM 687 N N . PRO A 1 95 ? 67.400 3.842 -9.546 1.00 55.12 95 PRO A N 1
ATOM 688 C CA . PRO A 1 95 ? 67.014 2.432 -9.274 1.00 55.12 95 PRO A CA 1
ATOM 689 C C . PRO A 1 95 ? 67.997 1.691 -8.292 1.00 55.12 95 PRO A C 1
ATOM 691 O O . PRO A 1 95 ? 68.997 2.263 -7.869 1.00 55.12 95 PRO A O 1
ATOM 694 N N . VAL A 1 96 ? 67.772 0.380 -8.035 1.00 41.41 96 VAL A N 1
ATOM 695 C CA . VAL A 1 96 ? 68.740 -0.768 -8.134 1.00 41.41 96 VAL A CA 1
ATOM 696 C C . VAL A 1 96 ? 68.646 -1.843 -7.014 1.00 41.41 96 VAL A C 1
ATOM 698 O O . VAL A 1 96 ? 68.854 -1.542 -5.845 1.00 41.41 96 VAL A O 1
ATOM 701 N N . ALA A 1 97 ? 68.482 -3.103 -7.479 1.00 35.91 97 ALA A N 1
ATOM 702 C CA . ALA A 1 97 ? 68.911 -4.421 -6.939 1.00 35.91 97 ALA A CA 1
ATOM 703 C C . ALA A 1 97 ? 68.250 -4.989 -5.665 1.00 35.91 97 ALA A C 1
ATOM 705 O O . ALA A 1 97 ? 67.943 -4.254 -4.743 1.00 35.91 97 ALA A O 1
ATOM 706 N N . GLU A 1 98 ? 68.088 -6.303 -5.451 1.00 38.03 98 GLU A N 1
ATOM 707 C CA . GLU A 1 98 ? 68.233 -7.566 -6.209 1.00 38.03 98 GLU A CA 1
ATOM 708 C C . GLU A 1 98 ? 67.814 -8.701 -5.233 1.00 38.03 98 GLU A C 1
ATOM 710 O O . GLU A 1 98 ? 67.794 -8.492 -4.022 1.00 38.03 98 GLU A O 1
ATOM 715 N N . ALA A 1 99 ? 67.566 -9.898 -5.780 1.00 34.12 99 ALA A N 1
ATOM 716 C CA . ALA A 1 99 ? 67.582 -11.225 -5.138 1.00 34.12 99 ALA A CA 1
ATOM 717 C C . ALA A 1 99 ? 66.258 -11.843 -4.615 1.00 34.12 99 ALA A C 1
ATOM 719 O O . ALA A 1 99 ? 65.800 -11.619 -3.499 1.00 34.12 99 ALA A O 1
ATOM 720 N N . ALA A 1 100 ? 65.731 -12.755 -5.445 1.00 37.62 100 ALA A N 1
ATOM 721 C CA . ALA A 1 100 ? 65.005 -13.984 -5.072 1.00 37.62 100 ALA A CA 1
ATOM 722 C C . ALA A 1 100 ? 65.967 -14.981 -4.340 1.00 37.62 100 ALA A C 1
ATOM 724 O O . ALA A 1 100 ? 67.163 -14.677 -4.327 1.00 37.62 100 ALA A O 1
ATOM 725 N N . PRO A 1 101 ? 65.577 -16.171 -3.793 1.00 48.16 101 PRO A N 1
ATOM 726 C CA . PRO A 1 101 ? 64.560 -17.122 -4.291 1.00 48.16 101 PRO A CA 1
ATOM 727 C C . PRO A 1 101 ? 63.689 -17.831 -3.205 1.00 48.16 101 PRO A C 1
ATOM 729 O O . PRO A 1 101 ? 63.847 -17.568 -2.013 1.00 48.16 101 PRO A O 1
ATOM 732 N N . PRO A 1 102 ? 62.737 -18.711 -3.600 1.00 46.06 102 PRO A N 1
ATOM 733 C CA . PRO A 1 102 ? 61.750 -19.317 -2.703 1.00 46.06 102 PRO A CA 1
ATOM 734 C C . PRO A 1 102 ? 62.250 -20.629 -2.082 1.00 46.06 102 PRO A C 1
ATOM 736 O O . PRO A 1 102 ? 62.989 -21.381 -2.718 1.00 46.06 102 PRO A O 1
ATOM 739 N N . VAL A 1 103 ? 61.789 -20.943 -0.867 1.00 48.44 103 VAL A N 1
ATOM 740 C CA . VAL A 1 103 ? 61.984 -22.264 -0.252 1.00 48.44 103 VAL A CA 1
ATOM 741 C C . VAL A 1 103 ? 60.637 -22.963 -0.135 1.00 48.44 103 VAL A C 1
ATOM 743 O O . VAL A 1 103 ? 59.733 -22.528 0.574 1.00 48.44 103 VAL A O 1
ATOM 746 N N . VAL A 1 104 ? 60.544 -24.044 -0.899 1.00 42.22 104 VAL A N 1
ATOM 747 C CA . VAL A 1 104 ? 59.545 -25.102 -0.833 1.00 42.22 104 VAL A CA 1
ATOM 748 C C . VAL A 1 104 ? 59.894 -25.965 0.375 1.00 42.22 104 VAL A C 1
ATOM 750 O O . VAL A 1 104 ? 61.022 -26.443 0.444 1.00 42.22 104 VAL A O 1
ATOM 753 N N . ASP A 1 105 ? 58.953 -26.212 1.281 1.00 38.22 105 ASP A N 1
ATOM 754 C CA . ASP A 1 105 ? 58.932 -27.492 1.987 1.00 38.22 105 ASP A CA 1
ATOM 755 C C . ASP A 1 105 ? 57.505 -27.823 2.437 1.00 38.22 105 ASP A C 1
ATOM 757 O O . ASP A 1 105 ? 56.849 -27.070 3.154 1.00 38.22 105 ASP A O 1
ATOM 761 N N . THR A 1 106 ? 57.008 -28.946 1.940 1.00 40.59 106 THR A N 1
ATOM 762 C CA . THR A 1 106 ? 55.846 -29.666 2.460 1.00 40.59 106 THR A CA 1
ATOM 763 C C . THR A 1 106 ? 56.403 -31.021 2.865 1.00 40.59 106 THR A C 1
ATOM 765 O O . THR A 1 106 ? 57.085 -31.647 2.051 1.00 40.59 106 THR A O 1
ATOM 768 N N . PRO A 1 107 ? 56.062 -31.534 4.054 1.00 43.50 107 PRO A N 1
ATOM 769 C CA . PRO A 1 107 ? 55.155 -32.677 3.998 1.00 43.50 107 PRO A CA 1
ATOM 770 C C . PRO A 1 107 ? 54.138 -32.771 5.152 1.00 43.50 107 PRO A C 1
ATOM 772 O O . PRO A 1 107 ? 54.485 -32.668 6.322 1.00 43.50 107 PRO A O 1
ATOM 775 N N . ALA A 1 108 ? 52.917 -33.138 4.740 1.00 38.25 108 ALA A N 1
ATOM 776 C CA . ALA A 1 108 ? 52.089 -34.237 5.262 1.00 38.25 108 ALA A CA 1
ATOM 777 C C . ALA A 1 108 ? 51.371 -34.105 6.636 1.00 38.25 108 ALA A C 1
ATOM 779 O O . ALA A 1 108 ? 51.766 -33.324 7.494 1.00 38.25 108 ALA A O 1
ATOM 780 N N . PRO A 1 109 ? 50.247 -34.840 6.807 1.00 45.62 109 PRO A N 1
ATOM 781 C CA . PRO A 1 109 ? 49.069 -34.397 7.549 1.00 45.62 109 PRO A CA 1
ATOM 782 C C . PRO A 1 109 ? 48.970 -35.001 8.955 1.00 45.62 109 PRO A C 1
ATOM 784 O O . PRO A 1 109 ? 49.547 -36.048 9.240 1.00 45.62 109 PRO A O 1
ATOM 787 N N . VAL A 1 110 ? 48.149 -34.384 9.805 1.00 43.94 110 VAL A N 1
ATOM 788 C CA . VAL A 1 110 ? 47.593 -35.037 10.994 1.00 43.94 110 VAL A CA 1
ATOM 789 C C . VAL A 1 110 ? 46.079 -34.894 10.989 1.00 43.94 110 VAL A C 1
ATOM 791 O O . VAL A 1 110 ? 45.527 -33.800 11.081 1.00 43.94 110 VAL A O 1
ATOM 794 N N . GLU A 1 111 ? 45.443 -36.049 10.835 1.00 48.09 111 GLU A N 1
ATOM 795 C CA . GLU A 1 111 ? 44.046 -36.324 11.123 1.00 48.09 111 GLU A CA 1
ATOM 796 C C . GLU A 1 111 ? 43.741 -36.020 12.595 1.00 48.09 111 GLU A C 1
ATOM 798 O O . GLU A 1 111 ? 44.520 -36.351 13.489 1.00 48.09 111 GLU A O 1
ATOM 803 N N . THR A 1 112 ? 42.565 -35.465 12.870 1.00 40.19 112 THR A N 1
ATOM 804 C CA . THR A 1 112 ? 41.815 -35.815 14.081 1.00 40.19 112 THR A CA 1
ATOM 805 C C . THR A 1 112 ? 40.335 -35.762 13.738 1.00 40.19 112 THR A C 1
ATOM 807 O O . THR A 1 112 ? 39.706 -34.709 13.677 1.00 40.19 112 THR A O 1
ATOM 810 N N . GLU A 1 113 ? 39.830 -36.954 13.462 1.00 41.41 113 GLU A N 1
ATOM 811 C CA . GLU A 1 113 ? 38.431 -37.342 13.455 1.00 41.41 113 GLU A CA 1
ATOM 812 C C . GLU A 1 113 ? 37.891 -37.255 14.894 1.00 41.41 113 GLU A C 1
ATOM 814 O O . GLU A 1 113 ? 38.484 -37.807 15.822 1.00 41.41 113 GLU A O 1
ATOM 819 N N . ALA A 1 114 ? 36.775 -36.555 15.094 1.00 40.06 114 ALA A N 1
ATOM 820 C CA . ALA A 1 114 ? 35.980 -36.647 16.312 1.00 40.06 114 ALA A CA 1
ATOM 821 C C . ALA A 1 114 ? 34.570 -37.103 15.920 1.00 40.06 114 ALA A C 1
ATOM 823 O O . ALA A 1 114 ? 33.836 -36.399 15.228 1.00 40.06 114 ALA A O 1
ATOM 824 N N . ALA A 1 115 ? 34.255 -38.328 16.329 1.00 43.03 115 ALA A N 1
ATOM 825 C CA . ALA A 1 115 ? 33.013 -39.047 16.097 1.00 43.03 115 ALA A CA 1
ATOM 826 C C . ALA A 1 115 ? 31.769 -38.343 16.678 1.00 43.03 115 ALA A C 1
ATOM 828 O O . ALA A 1 115 ? 31.863 -37.734 17.746 1.00 43.03 115 ALA A O 1
ATOM 829 N N . PRO A 1 116 ? 30.575 -38.535 16.088 1.00 38.91 116 PRO A N 1
ATOM 830 C CA . PRO A 1 116 ? 29.320 -38.445 16.814 1.00 38.91 116 PRO A CA 1
ATOM 831 C C . PRO A 1 116 ? 28.864 -39.855 17.220 1.00 38.91 116 PRO A C 1
ATOM 833 O O . PRO A 1 116 ? 28.633 -40.721 16.376 1.00 38.91 116 PRO A O 1
ATOM 836 N N . ALA A 1 117 ? 28.728 -40.091 18.524 1.00 41.25 117 ALA A N 1
ATOM 837 C CA . ALA A 1 117 ? 27.999 -41.244 19.035 1.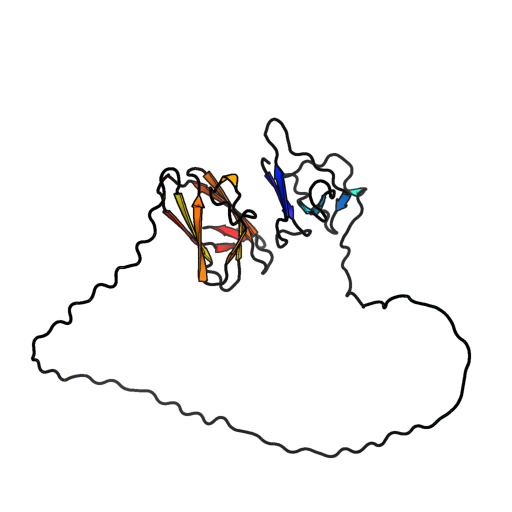00 41.25 117 ALA A CA 1
ATOM 838 C C . ALA A 1 117 ? 26.498 -40.929 19.010 1.00 41.25 117 ALA A C 1
ATOM 840 O O . ALA A 1 117 ? 26.045 -39.949 19.601 1.00 41.25 117 ALA A O 1
ATOM 841 N N . ALA A 1 118 ? 25.754 -41.763 18.292 1.00 40.84 118 ALA A N 1
ATOM 842 C CA . ALA A 1 118 ? 24.309 -41.867 18.368 1.00 40.84 118 ALA A CA 1
ATOM 843 C C . ALA A 1 118 ? 23.896 -42.495 19.705 1.00 40.84 118 ALA A C 1
ATOM 845 O O . ALA A 1 118 ? 24.534 -43.454 20.134 1.00 40.84 118 ALA A O 1
ATOM 846 N N . GLU A 1 119 ? 22.785 -42.047 20.292 1.00 40.41 119 GLU A N 1
ATOM 847 C CA . GLU A 1 119 ? 21.942 -42.957 21.067 1.00 40.41 119 GLU A CA 1
ATOM 848 C C . GLU A 1 119 ? 20.464 -42.570 20.942 1.00 40.41 119 GLU A C 1
ATOM 850 O O . GLU A 1 119 ? 20.007 -41.505 21.353 1.00 40.41 119 GLU A O 1
ATOM 855 N N . GLU A 1 120 ? 19.757 -43.469 20.272 1.00 44.81 120 GLU A N 1
ATOM 856 C CA . GLU A 1 120 ? 18.323 -43.571 20.068 1.00 44.81 120 GLU A CA 1
ATOM 857 C C . GLU A 1 120 ? 17.735 -44.379 21.233 1.00 44.81 120 GLU A C 1
ATOM 859 O O . GLU A 1 120 ? 18.233 -45.468 21.503 1.00 44.81 120 GLU A O 1
ATOM 864 N N . ALA A 1 121 ? 16.680 -43.886 21.894 1.00 34.03 121 ALA A N 1
ATOM 865 C CA . ALA A 1 121 ? 15.725 -44.728 22.631 1.00 34.03 121 ALA A CA 1
ATOM 866 C C . ALA A 1 121 ? 14.486 -43.934 23.106 1.00 34.03 121 ALA A C 1
ATOM 868 O O . ALA A 1 121 ? 14.476 -43.317 24.168 1.00 34.03 121 ALA A O 1
ATOM 869 N N . ALA A 1 122 ? 13.399 -44.019 22.340 1.00 39.34 122 ALA A N 1
ATOM 870 C CA . ALA A 1 122 ? 12.060 -44.292 22.890 1.00 39.34 122 ALA A CA 1
ATOM 871 C C . ALA A 1 122 ? 11.849 -45.832 22.807 1.00 39.34 122 ALA A C 1
ATOM 873 O O . ALA A 1 122 ? 12.642 -46.450 22.092 1.00 39.34 122 ALA A O 1
ATOM 874 N N . PRO A 1 123 ? 10.836 -46.503 23.415 1.00 48.12 123 PRO A N 1
ATOM 875 C CA . PRO A 1 123 ? 9.546 -45.999 23.925 1.00 48.12 123 PRO A CA 1
ATOM 876 C C . PRO A 1 123 ? 9.044 -46.675 25.238 1.00 48.12 123 PRO A C 1
ATOM 878 O O . PRO A 1 123 ? 9.689 -47.577 25.750 1.00 48.12 123 PRO A O 1
ATOM 881 N N . VAL A 1 124 ? 7.879 -46.255 25.763 1.00 35.78 124 VAL A N 1
ATOM 882 C CA . VAL A 1 124 ? 6.665 -47.058 26.107 1.00 35.78 124 VAL A CA 1
ATOM 883 C C . VAL A 1 124 ? 5.828 -46.447 27.247 1.00 35.78 124 VAL A C 1
ATOM 885 O O . VAL A 1 124 ? 6.338 -46.024 28.278 1.00 35.78 124 VAL A O 1
ATOM 888 N N . ALA A 1 125 ? 4.511 -46.447 27.032 1.00 40.50 125 ALA A N 1
ATOM 889 C CA . ALA A 1 125 ? 3.441 -46.117 27.972 1.00 40.50 125 ALA A CA 1
ATOM 890 C C . ALA A 1 125 ? 3.031 -47.331 28.826 1.00 40.50 125 ALA A C 1
ATOM 892 O O . ALA A 1 125 ? 3.021 -48.419 28.262 1.00 40.50 125 ALA A O 1
ATOM 893 N N . VAL A 1 126 ? 2.592 -47.134 30.086 1.00 36.31 126 VAL A N 1
ATOM 894 C CA . VAL A 1 126 ? 1.450 -47.841 30.728 1.00 36.31 126 VAL A CA 1
ATOM 895 C C . VAL A 1 126 ? 0.872 -46.991 31.881 1.00 36.31 126 VAL A C 1
ATOM 897 O O . VAL A 1 126 ? 1.601 -46.344 32.626 1.00 36.31 126 VAL A O 1
ATOM 900 N N . GLU A 1 127 ? -0.455 -47.028 31.951 1.00 40.12 127 GLU A N 1
ATOM 901 C CA . GLU A 1 127 ? -1.455 -46.515 32.895 1.00 40.12 127 GLU A CA 1
ATOM 902 C C . GLU A 1 127 ? -1.314 -46.814 34.414 1.00 40.12 127 GLU A C 1
ATOM 904 O O . GLU A 1 127 ? -0.687 -47.781 34.834 1.00 40.12 127 GLU A O 1
ATOM 909 N N . GLU A 1 128 ? -2.094 -46.012 35.164 1.00 37.91 128 GLU A N 1
ATOM 910 C CA . GLU A 1 128 ? -2.860 -46.306 36.399 1.00 37.91 128 GLU A CA 1
ATOM 911 C C . GLU A 1 128 ? -2.174 -46.258 37.783 1.00 37.91 128 GLU A C 1
ATOM 913 O O . GLU A 1 128 ? -1.425 -47.150 38.168 1.00 37.91 128 GLU A O 1
ATOM 918 N N . ALA A 1 129 ? -2.557 -45.253 38.590 1.00 35.19 129 ALA A N 1
ATOM 919 C CA . ALA A 1 129 ? -3.156 -45.442 39.925 1.00 35.19 129 ALA A CA 1
ATOM 920 C C . ALA A 1 129 ? -3.524 -44.089 40.579 1.00 35.19 129 ALA A C 1
ATOM 922 O O . ALA A 1 129 ? -2.654 -43.296 40.933 1.00 35.19 129 ALA A O 1
ATOM 923 N N . ALA A 1 130 ? -4.822 -43.855 40.797 1.00 41.22 130 ALA A N 1
ATOM 924 C CA . ALA A 1 130 ? -5.322 -42.935 41.828 1.00 41.22 130 ALA A CA 1
ATOM 925 C C . ALA A 1 130 ? -5.286 -43.636 43.208 1.00 41.22 130 ALA A C 1
ATOM 927 O O . ALA A 1 130 ? -5.340 -44.868 43.260 1.00 41.22 130 ALA A O 1
ATOM 928 N N . PRO A 1 131 ? -5.232 -42.894 44.333 1.00 41.59 131 PRO A N 1
ATOM 929 C CA . PRO A 1 131 ? -6.492 -42.533 44.993 1.00 41.59 131 PRO A CA 1
ATOM 930 C C . PRO A 1 131 ? -6.530 -41.109 45.592 1.00 41.59 131 PRO A C 1
ATOM 932 O O . PRO A 1 131 ? -5.532 -40.406 45.684 1.00 41.59 131 PRO A O 1
ATOM 935 N N . ALA A 1 132 ? -7.753 -40.710 45.949 1.00 42.47 132 ALA A N 1
ATOM 936 C CA . ALA A 1 132 ? -8.234 -39.373 46.298 1.00 42.47 132 ALA A CA 1
ATOM 937 C C . ALA A 1 132 ? -7.791 -38.791 47.665 1.00 42.47 132 ALA A C 1
ATOM 939 O O . ALA A 1 132 ? -7.237 -39.504 48.498 1.00 42.47 132 ALA A O 1
ATOM 940 N N . THR A 1 133 ? -8.225 -37.535 47.892 1.00 36.16 133 THR A N 1
ATOM 941 C CA . THR A 1 133 ? -8.163 -36.625 49.073 1.00 36.16 133 THR A CA 1
ATOM 942 C C . THR A 1 133 ? -6.926 -35.716 49.085 1.00 36.16 133 THR A C 1
ATOM 944 O O . THR A 1 133 ? -5.821 -36.188 48.884 1.00 36.16 133 THR A O 1
ATOM 947 N N . ASP A 1 134 ? -7.009 -34.391 49.212 1.00 37.03 134 ASP A N 1
ATOM 948 C CA . ASP A 1 134 ? -7.939 -33.566 49.979 1.00 37.03 134 ASP A CA 1
ATOM 949 C C . ASP A 1 134 ? -8.074 -32.152 49.366 1.00 37.03 134 ASP A C 1
ATOM 951 O O . ASP A 1 134 ? -7.276 -31.706 48.543 1.00 37.03 134 ASP A O 1
ATOM 955 N N . GLU A 1 135 ? -9.123 -31.480 49.804 1.00 50.94 135 GLU A N 1
ATOM 956 C CA . GLU A 1 135 ? -9.540 -30.099 49.598 1.00 50.94 135 GLU A CA 1
ATOM 957 C C . GLU A 1 135 ? -8.396 -29.061 49.617 1.00 50.94 135 GLU A C 1
ATOM 959 O O . GLU A 1 135 ? -7.726 -28.852 50.623 1.00 50.94 135 GLU A O 1
ATOM 964 N N . THR A 1 136 ? -8.188 -28.376 48.490 1.00 39.19 136 THR A N 1
ATOM 965 C CA . THR A 1 136 ? -7.903 -26.929 48.378 1.00 39.19 136 THR A CA 1
ATOM 966 C C . THR A 1 136 ? -7.788 -26.603 46.893 1.00 39.19 136 THR A C 1
ATOM 968 O O . THR A 1 136 ? -6.760 -26.827 46.260 1.00 39.19 136 THR A O 1
ATOM 971 N N . ALA A 1 137 ? -8.875 -26.101 46.306 1.00 43.28 137 ALA A N 1
ATOM 972 C CA . ALA A 1 137 ? -8.798 -25.457 45.003 1.00 43.28 137 ALA A CA 1
ATOM 973 C C . ALA A 1 137 ? -7.813 -24.280 45.125 1.00 43.28 137 ALA A C 1
ATOM 975 O O . ALA A 1 137 ? -8.045 -23.403 45.966 1.00 43.28 137 ALA A O 1
ATOM 976 N N . PRO A 1 138 ? -6.729 -24.216 44.335 1.00 45.81 138 PRO A N 1
ATOM 977 C CA . PRO A 1 138 ? -6.101 -22.936 44.099 1.00 45.81 138 PRO A CA 1
ATOM 978 C C . PRO A 1 138 ? -7.142 -22.129 43.333 1.00 45.81 138 PRO A C 1
ATOM 980 O O . PRO A 1 138 ? -7.540 -22.508 42.233 1.00 45.81 138 PRO A O 1
ATOM 983 N N . THR A 1 139 ? -7.636 -21.059 43.952 1.00 44.75 139 THR A N 1
ATOM 984 C CA . THR A 1 139 ? -8.297 -19.972 43.242 1.00 44.75 139 THR A CA 1
ATOM 985 C C . THR A 1 139 ? -7.445 -19.673 42.018 1.00 44.75 139 THR A C 1
ATOM 987 O O . THR A 1 139 ? -6.305 -19.232 42.165 1.00 44.75 139 THR A O 1
ATOM 990 N N . GLU A 1 140 ? -7.969 -19.986 40.833 1.00 52.12 140 GLU A N 1
ATOM 991 C CA . GLU A 1 140 ? -7.420 -19.514 39.574 1.00 52.12 140 GLU A CA 1
ATOM 992 C C . GLU A 1 140 ? -7.439 -17.992 39.670 1.00 52.12 140 GLU A C 1
ATOM 994 O O . GLU A 1 140 ? -8.475 -17.339 39.524 1.00 52.12 140 GLU A O 1
ATOM 999 N N . GLU A 1 141 ? -6.291 -17.432 40.041 1.00 46.19 141 GLU A N 1
ATOM 1000 C CA . GLU A 1 141 ? -6.000 -16.023 39.903 1.00 46.19 141 GLU A CA 1
ATOM 1001 C C . GLU A 1 141 ? -6.103 -15.756 38.409 1.00 46.19 141 GLU A C 1
ATOM 1003 O O . GLU A 1 141 ? -5.190 -16.037 37.633 1.00 46.19 141 GLU A O 1
ATOM 1008 N N . SER A 1 142 ? -7.306 -15.342 38.007 1.00 50.25 142 SER A N 1
ATOM 1009 C CA . SER A 1 142 ? -7.624 -14.928 36.657 1.00 50.25 142 SER A CA 1
ATOM 1010 C C . SER A 1 142 ? -6.659 -13.805 36.341 1.00 50.25 142 SER A C 1
ATOM 1012 O O . SER A 1 142 ? -6.831 -12.670 36.785 1.00 50.25 142 SER A O 1
ATOM 1014 N N . THR A 1 143 ? -5.592 -14.144 35.630 1.00 50.66 143 THR A N 1
ATOM 1015 C CA . THR A 1 143 ? -4.724 -13.156 35.019 1.00 50.66 143 THR A CA 1
ATOM 1016 C C . THR A 1 143 ? -5.658 -12.341 34.130 1.00 50.66 143 THR A C 1
ATOM 1018 O O . THR A 1 143 ? -6.346 -12.947 33.301 1.00 50.66 143 THR A O 1
ATOM 1021 N N . PRO A 1 144 ? -5.798 -11.015 34.328 1.00 50.66 144 PRO A N 1
ATOM 1022 C CA . PRO A 1 144 ? -6.637 -10.232 33.443 1.00 50.66 144 PRO A CA 1
ATOM 1023 C C . PRO A 1 144 ? -6.099 -10.450 32.033 1.00 50.66 144 PRO A C 1
ATOM 1025 O O . PRO A 1 144 ? -4.927 -10.188 31.755 1.00 50.66 144 PRO A O 1
ATOM 1028 N N . THR A 1 145 ? -6.946 -11.010 31.169 1.00 57.50 145 THR A N 1
ATOM 1029 C CA . THR A 1 145 ? -6.684 -11.022 29.733 1.00 57.50 145 THR A CA 1
ATOM 1030 C C . THR A 1 145 ? -6.419 -9.568 29.355 1.00 57.50 145 THR A C 1
ATOM 1032 O O . THR A 1 145 ? -7.226 -8.721 29.745 1.00 57.50 145 THR A O 1
ATOM 1035 N N . PRO A 1 146 ? -5.288 -9.237 28.707 1.00 56.34 146 PRO A N 1
ATOM 1036 C CA . PRO A 1 146 ? -5.026 -7.862 28.317 1.00 56.34 146 PRO A CA 1
ATOM 1037 C C . PRO A 1 146 ? -6.194 -7.400 27.447 1.00 56.34 146 PRO A C 1
ATOM 1039 O O . PRO A 1 146 ? -6.417 -7.950 26.370 1.00 56.34 146 PRO A O 1
ATOM 1042 N N . GLU A 1 147 ? -6.978 -6.447 27.951 1.00 58.56 147 GLU A N 1
ATOM 1043 C CA . GLU A 1 147 ? -8.067 -5.847 27.192 1.00 58.56 147 GLU A CA 1
ATOM 1044 C C . GLU A 1 147 ? -7.445 -5.201 25.956 1.00 58.56 147 GLU A C 1
ATOM 1046 O O . GLU A 1 147 ? -6.653 -4.258 26.053 1.00 58.56 147 GLU A O 1
ATOM 1051 N N . THR A 1 148 ? -7.745 -5.752 24.781 1.00 64.62 148 THR A N 1
ATOM 1052 C CA . THR A 1 148 ? -7.386 -5.114 23.522 1.00 64.62 148 THR A CA 1
ATOM 1053 C C . THR A 1 148 ? -8.052 -3.737 23.525 1.00 64.62 148 THR A C 1
ATOM 1055 O O . THR A 1 148 ? -9.267 -3.675 23.713 1.00 64.62 148 THR A O 1
ATOM 1058 N N . PRO A 1 149 ? -7.300 -2.632 23.357 1.00 76.50 149 PRO A N 1
ATOM 1059 C CA . PRO A 1 149 ? -7.863 -1.291 23.473 1.00 76.50 149 PRO A CA 1
ATOM 1060 C C . PRO A 1 149 ? -9.065 -1.150 22.539 1.00 76.50 149 PRO A C 1
ATOM 1062 O O . PRO A 1 149 ? -8.980 -1.534 21.373 1.00 76.50 149 PRO A O 1
ATOM 1065 N N . GLU A 1 150 ? -10.193 -0.652 23.039 1.00 83.94 150 GLU A N 1
ATOM 1066 C CA . GLU A 1 150 ? -11.395 -0.488 22.219 1.00 83.94 150 GLU A CA 1
ATOM 1067 C C . GLU A 1 150 ? -11.135 0.478 21.050 1.00 83.94 150 GLU A C 1
ATOM 1069 O O . GLU A 1 150 ? -10.376 1.446 21.169 1.00 83.94 150 GLU A O 1
ATOM 1074 N N . VAL A 1 151 ? -11.755 0.208 19.898 1.00 90.38 151 VAL A N 1
ATOM 1075 C CA . VAL A 1 151 ? -11.628 1.061 18.709 1.00 90.38 151 VAL A CA 1
ATOM 1076 C C . VAL A 1 151 ? -12.305 2.416 18.980 1.00 90.38 151 VAL A C 1
ATOM 1078 O O . VAL A 1 151 ? -13.485 2.433 19.343 1.00 90.38 151 VAL A O 1
ATOM 1081 N N . PRO A 1 152 ? -11.609 3.560 18.804 1.00 92.31 152 PRO A N 1
ATOM 1082 C CA . PRO A 1 152 ? -12.201 4.872 19.062 1.00 92.31 152 PRO A CA 1
ATOM 1083 C C . PRO A 1 152 ? -13.377 5.198 18.127 1.00 92.31 152 PRO A C 1
ATOM 1085 O O . PRO A 1 152 ? -13.472 4.683 17.014 1.00 92.31 152 PRO A O 1
ATOM 1088 N N . GLU A 1 153 ? -14.255 6.109 18.556 1.00 91.81 153 GLU A N 1
ATOM 1089 C CA . GLU A 1 153 ? -15.375 6.573 17.724 1.00 91.81 153 GLU A CA 1
ATOM 1090 C C . GLU A 1 153 ? -14.895 7.263 16.441 1.00 91.81 153 GLU A C 1
ATOM 1092 O O . GLU A 1 153 ? -13.885 7.971 16.435 1.00 91.81 153 GLU A O 1
ATOM 1097 N N . GLY A 1 154 ? -15.627 7.060 15.344 1.00 93.25 154 GLY A N 1
ATOM 1098 C CA . GLY A 1 154 ? -15.262 7.564 14.020 1.00 93.25 154 GLY A CA 1
ATOM 1099 C C . GLY A 1 154 ? -14.091 6.833 13.352 1.00 93.25 154 GLY A C 1
ATOM 1100 O O . GLY A 1 154 ? -13.667 7.252 12.274 1.00 93.25 154 GLY A O 1
ATOM 1101 N N . LEU A 1 155 ? -13.569 5.764 13.963 1.00 96.69 155 LEU A N 1
ATOM 1102 C CA . LEU A 1 155 ? -12.468 4.957 13.440 1.00 96.69 155 LEU A CA 1
ATOM 1103 C C . LEU A 1 155 ? -12.853 3.479 13.345 1.00 96.69 155 LEU A C 1
ATOM 1105 O O . LEU A 1 155 ? -13.827 3.015 13.935 1.00 96.69 155 LEU A O 1
ATOM 1109 N N . ALA A 1 156 ? -12.055 2.750 12.581 1.00 97.12 156 ALA A N 1
ATOM 1110 C CA . ALA A 1 156 ? -12.017 1.300 12.522 1.00 97.12 156 ALA A CA 1
ATOM 1111 C C . ALA A 1 156 ? -10.588 0.827 12.838 1.00 97.12 156 ALA A C 1
ATOM 1113 O O . ALA A 1 156 ? -9.643 1.625 12.797 1.00 97.12 156 ALA A O 1
ATOM 1114 N N . ARG A 1 157 ? -10.407 -0.459 13.142 1.00 97.25 157 ARG A N 1
ATOM 1115 C CA . ARG A 1 157 ? -9.082 -1.069 13.313 1.00 97.25 157 ARG A CA 1
ATOM 1116 C C . ARG A 1 157 ? -8.864 -2.147 12.268 1.00 97.25 157 ARG A C 1
ATOM 1118 O O . ARG A 1 157 ? -9.738 -2.971 12.023 1.00 97.25 157 ARG A O 1
ATOM 1125 N N . ILE A 1 158 ? -7.671 -2.169 11.695 1.00 97.31 158 ILE A N 1
ATOM 1126 C CA . ILE A 1 158 ? -7.190 -3.321 10.941 1.00 97.31 158 ILE A CA 1
ATOM 1127 C C . ILE A 1 158 ? -5.992 -3.935 11.644 1.00 97.31 158 ILE A C 1
ATOM 1129 O O . ILE A 1 158 ? -5.179 -3.212 12.221 1.00 97.31 158 ILE A O 1
ATOM 1133 N N . VAL A 1 159 ? -5.889 -5.255 11.578 1.00 97.75 159 VAL A N 1
ATOM 1134 C CA . VAL A 1 159 ? -4.725 -6.011 12.033 1.00 97.75 159 VAL A CA 1
ATOM 1135 C C . VAL A 1 159 ? -4.133 -6.691 10.811 1.00 97.75 159 VAL A C 1
ATOM 1137 O O . VAL A 1 159 ? -4.734 -7.595 10.241 1.00 97.75 159 VAL A O 1
ATOM 1140 N N . VAL A 1 160 ? -2.981 -6.210 10.359 1.00 97.94 160 VAL A N 1
ATOM 1141 C CA . VAL A 1 160 ? -2.292 -6.767 9.194 1.00 97.94 160 VAL A CA 1
ATOM 1142 C C . VAL A 1 160 ? -1.350 -7.849 9.681 1.00 97.94 160 VAL A C 1
ATOM 1144 O O . VAL A 1 160 ? -0.424 -7.549 10.429 1.00 97.94 160 VAL A O 1
ATOM 1147 N N . ASN A 1 161 ? -1.579 -9.083 9.247 1.00 97.88 161 ASN A N 1
ATOM 1148 C CA . ASN A 1 161 ? -0.788 -10.248 9.617 1.00 97.88 161 ASN A CA 1
ATOM 1149 C C . ASN A 1 161 ? 0.120 -10.648 8.453 1.00 97.88 161 ASN A C 1
ATOM 1151 O O . ASN A 1 161 ? -0.331 -10.718 7.304 1.00 97.88 161 ASN A O 1
ATOM 1155 N N . ASN A 1 162 ? 1.382 -10.959 8.757 1.00 95.88 162 ASN A N 1
ATOM 1156 C CA . ASN A 1 162 ? 2.308 -11.565 7.810 1.00 95.88 162 ASN A CA 1
ATOM 1157 C C . ASN A 1 162 ? 2.415 -13.088 8.039 1.00 95.88 162 ASN A C 1
ATOM 1159 O O . ASN A 1 162 ? 3.211 -13.524 8.874 1.00 95.88 162 ASN A O 1
ATOM 1163 N N . PRO A 1 163 ? 1.659 -13.921 7.297 1.00 93.75 163 PRO A N 1
ATOM 1164 C CA . PRO A 1 163 ? 1.765 -15.375 7.401 1.00 93.75 163 PRO A CA 1
ATOM 1165 C C . PRO A 1 163 ? 2.943 -15.965 6.613 1.00 93.75 163 PRO A C 1
ATOM 1167 O O . PRO A 1 163 ? 3.152 -17.177 6.667 1.00 93.75 163 PRO A O 1
ATOM 1170 N N . PHE A 1 164 ? 3.677 -15.160 5.838 1.00 91.06 164 PHE A N 1
ATOM 1171 C CA . PHE A 1 164 ? 4.801 -15.658 5.056 1.00 91.06 164 PHE A CA 1
ATOM 1172 C C . PHE A 1 164 ? 5.983 -16.017 5.954 1.00 91.06 164 PHE A C 1
ATOM 1174 O O . PHE A 1 164 ? 6.189 -15.445 7.020 1.00 91.06 164 PHE A O 1
ATOM 1181 N N . ASP A 1 165 ? 6.827 -16.918 5.461 1.00 91.25 165 ASP A N 1
ATOM 1182 C CA . ASP A 1 165 ? 8.156 -17.195 6.007 1.00 91.25 165 ASP A CA 1
ATOM 1183 C C . ASP A 1 165 ? 9.202 -16.150 5.569 1.00 91.25 165 ASP A C 1
ATOM 1185 O O . ASP A 1 165 ? 10.398 -16.323 5.800 1.00 91.25 165 ASP A O 1
ATOM 1189 N N . GLN A 1 166 ? 8.755 -15.056 4.943 1.00 89.75 166 GLN A N 1
ATOM 1190 C CA . GLN A 1 166 ? 9.571 -13.937 4.478 1.00 89.75 166 GLN A CA 1
ATOM 1191 C C . GLN A 1 166 ? 9.005 -12.596 4.955 1.00 89.75 166 GLN A C 1
ATOM 1193 O O . GLN A 1 166 ? 7.834 -12.484 5.319 1.00 89.75 166 GLN A O 1
ATOM 1198 N N . GLN A 1 167 ? 9.844 -11.562 4.926 1.00 93.38 167 GLN A N 1
ATOM 1199 C CA . GLN A 1 167 ? 9.424 -10.191 5.200 1.00 93.38 167 GLN A CA 1
ATOM 1200 C C . GLN A 1 167 ? 8.442 -9.695 4.128 1.00 93.38 167 GLN A C 1
ATOM 1202 O O . GLN A 1 167 ? 8.647 -9.936 2.935 1.00 93.38 167 GLN A O 1
ATOM 1207 N N . ILE A 1 168 ? 7.424 -8.943 4.546 1.00 95.06 168 ILE A N 1
ATOM 1208 C CA . ILE A 1 168 ? 6.559 -8.177 3.644 1.00 95.06 168 ILE A CA 1
ATOM 1209 C C . ILE A 1 168 ? 6.586 -6.701 4.023 1.00 95.06 168 ILE A C 1
ATOM 1211 O O . ILE A 1 168 ? 6.751 -6.350 5.190 1.00 95.06 168 ILE A O 1
ATOM 1215 N N . ARG A 1 169 ? 6.362 -5.840 3.037 1.00 95.19 169 ARG A N 1
ATOM 1216 C CA . ARG A 1 169 ? 6.069 -4.430 3.256 1.00 95.19 169 ARG A CA 1
ATOM 1217 C C . ARG A 1 169 ? 4.601 -4.173 2.979 1.00 95.19 169 ARG A C 1
ATOM 1219 O O . ARG A 1 169 ? 4.141 -4.362 1.853 1.00 95.19 169 ARG A O 1
ATOM 1226 N N . PHE A 1 170 ? 3.886 -3.716 3.997 1.00 96.50 170 PHE A N 1
ATOM 1227 C CA . PHE A 1 170 ? 2.528 -3.207 3.880 1.00 96.50 170 PHE A CA 1
ATOM 1228 C C . PHE A 1 170 ? 2.565 -1.685 3.756 1.00 96.50 170 PHE A C 1
ATOM 1230 O O . PHE A 1 170 ? 3.237 -1.009 4.537 1.00 96.50 170 PHE A O 1
ATOM 1237 N N . THR A 1 171 ? 1.821 -1.134 2.800 1.00 95.50 171 THR A N 1
ATOM 1238 C CA . THR A 1 171 ? 1.729 0.309 2.590 1.00 95.50 171 THR A CA 1
ATOM 1239 C C . THR A 1 171 ? 0.283 0.776 2.650 1.00 95.50 171 THR A C 1
ATOM 1241 O O . THR A 1 171 ? -0.574 0.300 1.907 1.00 95.50 171 THR A O 1
ATOM 1244 N N . LEU A 1 172 ? 0.028 1.793 3.471 1.00 95.38 172 LEU A N 1
ATOM 1245 C CA . LEU A 1 172 ? -1.253 2.489 3.553 1.00 95.38 172 LEU A CA 1
ATOM 1246 C C . LEU A 1 172 ? -1.043 3.992 3.382 1.00 95.38 172 LEU A C 1
ATOM 1248 O O . LEU A 1 172 ? -0.068 4.563 3.872 1.00 95.38 172 LEU A O 1
ATOM 1252 N N . ASP A 1 173 ? -1.958 4.676 2.702 1.00 90.00 173 ASP A N 1
ATOM 1253 C CA . ASP A 1 173 ? -1.877 6.132 2.584 1.00 90.00 173 ASP A CA 1
ATOM 1254 C C . ASP A 1 173 ? -2.362 6.855 3.850 1.00 90.00 173 ASP A C 1
ATOM 1256 O O . ASP A 1 173 ? -3.295 6.422 4.526 1.00 90.00 173 ASP A O 1
ATOM 1260 N N . GLN A 1 174 ? -1.762 8.012 4.135 1.00 90.31 174 GLN A N 1
ATOM 1261 C CA . GLN A 1 174 ? -2.129 8.871 5.259 1.00 90.31 174 GLN A CA 1
ATOM 1262 C C . GLN A 1 174 ? -3.604 9.295 5.226 1.00 90.31 174 GLN A C 1
ATOM 1264 O O . GLN A 1 174 ? -4.198 9.504 6.280 1.00 90.31 174 GLN A O 1
ATOM 1269 N N . ARG A 1 175 ? -4.226 9.405 4.043 1.00 91.62 175 ARG A N 1
ATOM 1270 C CA . ARG A 1 175 ? -5.653 9.746 3.920 1.00 91.62 175 ARG A CA 1
ATOM 1271 C C . ARG A 1 175 ? -6.578 8.736 4.596 1.00 91.62 175 ARG A C 1
ATOM 1273 O O . ARG A 1 175 ? -7.714 9.083 4.890 1.00 91.62 175 ARG A O 1
ATOM 1280 N N . TYR A 1 176 ? -6.102 7.512 4.817 1.00 94.44 176 TYR A N 1
ATOM 1281 C CA . TYR A 1 176 ? -6.876 6.432 5.414 1.00 94.44 176 TYR A CA 1
ATOM 1282 C C . TYR A 1 176 ? -6.652 6.272 6.907 1.00 94.44 176 TYR A C 1
ATOM 1284 O O . TYR A 1 176 ? -7.353 5.472 7.508 1.00 94.44 176 TYR A O 1
ATOM 1292 N N . ARG A 1 177 ? -5.721 7.011 7.520 1.00 94.00 177 ARG A N 1
ATOM 1293 C CA . ARG A 1 177 ? -5.395 6.844 8.938 1.00 94.00 177 ARG A CA 1
ATOM 1294 C C . ARG A 1 177 ? -5.216 8.172 9.678 1.00 94.00 177 ARG A C 1
ATOM 1296 O O . ARG A 1 177 ? -4.727 9.150 9.106 1.00 94.00 177 ARG A O 1
ATOM 1303 N N . PRO A 1 178 ? -5.562 8.219 10.972 1.00 91.88 178 PRO A N 1
ATOM 1304 C CA . PRO A 1 178 ? -5.325 9.390 11.806 1.00 91.88 178 PRO A CA 1
ATOM 1305 C C . PRO A 1 178 ? -3.884 9.469 12.332 1.00 91.88 178 PRO A C 1
ATOM 1307 O O . PRO A 1 178 ? -3.425 10.561 12.668 1.00 91.88 178 PRO A O 1
ATOM 1310 N N . GLU A 1 179 ? -3.177 8.337 12.411 1.00 86.06 179 GLU A N 1
ATOM 1311 C CA . GLU A 1 179 ? -1.845 8.226 13.014 1.00 86.06 179 GLU A CA 1
ATOM 1312 C C . GLU A 1 179 ? -0.809 9.088 12.285 1.00 86.06 179 GLU A C 1
ATOM 1314 O O . GLU A 1 179 ? -0.699 9.030 11.062 1.00 86.06 179 GLU A O 1
ATOM 1319 N N . ARG A 1 180 ? -0.032 9.878 13.036 1.00 78.50 180 ARG A N 1
ATOM 1320 C CA . ARG A 1 180 ? 0.974 10.810 12.490 1.00 78.50 180 ARG A CA 1
ATOM 1321 C C . ARG A 1 180 ? 2.416 10.439 12.817 1.00 78.50 180 ARG A C 1
ATOM 1323 O O . ARG A 1 180 ? 3.318 11.182 12.446 1.00 78.50 180 ARG A O 1
ATOM 1330 N N . GLU A 1 181 ? 2.623 9.335 13.523 1.00 80.38 181 GLU A N 1
ATOM 1331 C CA . GLU A 1 181 ? 3.956 8.870 13.905 1.00 80.38 181 GLU A CA 1
ATOM 1332 C C . GLU A 1 181 ? 4.627 8.191 12.709 1.00 80.38 181 GLU A C 1
ATOM 1334 O O . GLU A 1 181 ? 5.710 8.602 12.293 1.00 80.38 181 GLU A O 1
ATOM 1339 N N . ASN A 1 182 ? 3.925 7.261 12.052 1.00 86.69 182 ASN A N 1
ATOM 1340 C CA . ASN A 1 182 ? 4.350 6.720 10.766 1.00 86.69 182 ASN A CA 1
ATOM 1341 C C . ASN A 1 182 ? 3.841 7.564 9.578 1.00 86.69 182 ASN A C 1
ATOM 1343 O O . ASN A 1 182 ? 2.817 7.267 8.953 1.00 86.69 182 ASN A O 1
ATOM 1347 N N . LEU A 1 183 ? 4.581 8.623 9.239 1.00 83.00 183 LEU A N 1
ATOM 1348 C CA . LEU A 1 183 ? 4.263 9.496 8.098 1.00 83.00 183 LEU A CA 1
ATOM 1349 C C . LEU A 1 183 ? 4.452 8.814 6.734 1.00 83.00 183 LEU A C 1
ATOM 1351 O O . LEU A 1 183 ? 3.777 9.187 5.774 1.00 83.00 183 LEU A O 1
ATOM 1355 N N . SER A 1 184 ? 5.349 7.825 6.642 1.00 86.69 184 SER A N 1
ATOM 1356 C CA . SER A 1 184 ? 5.570 7.063 5.403 1.00 86.69 184 SER A CA 1
ATOM 1357 C C . SER A 1 184 ? 4.350 6.200 5.073 1.00 86.69 184 SER A C 1
ATOM 1359 O O . SER A 1 184 ? 3.874 6.161 3.937 1.00 86.69 184 SER A O 1
ATOM 1361 N N . GLY A 1 185 ? 3.762 5.598 6.110 1.00 92.75 185 GLY A N 1
ATOM 1362 C CA . GLY A 1 185 ? 2.719 4.599 5.958 1.00 92.75 185 GLY A CA 1
ATOM 1363 C C . GLY A 1 185 ? 3.204 3.278 5.444 1.00 92.75 185 GLY A C 1
ATOM 1364 O O . GLY A 1 185 ? 2.435 2.596 4.779 1.00 92.75 185 GLY A O 1
ATOM 1365 N N . GLU A 1 186 ? 4.459 2.969 5.717 1.00 93.81 186 GLU A N 1
ATOM 1366 C CA . GLU A 1 186 ? 5.088 1.713 5.378 1.00 93.81 186 GLU A CA 1
ATOM 1367 C C . GLU A 1 186 ? 5.356 0.953 6.673 1.00 93.81 186 GLU A C 1
ATOM 1369 O O . GLU A 1 186 ? 5.857 1.517 7.648 1.00 93.81 186 GLU A O 1
ATOM 1374 N N . TRP A 1 187 ? 4.982 -0.320 6.689 1.00 95.50 187 TRP A N 1
ATOM 1375 C CA . TRP A 1 187 ? 5.280 -1.238 7.775 1.00 95.50 187 TRP A CA 1
ATOM 1376 C C . TRP A 1 187 ? 5.968 -2.457 7.192 1.00 95.50 187 TRP A C 1
ATOM 1378 O O . TRP A 1 187 ? 5.397 -3.177 6.372 1.00 95.50 187 TRP A O 1
ATOM 1388 N N . ASP A 1 188 ? 7.198 -2.659 7.634 1.00 95.69 188 ASP A N 1
ATOM 1389 C CA . ASP A 1 188 ? 8.001 -3.827 7.326 1.00 95.69 188 ASP A CA 1
ATOM 1390 C C . ASP A 1 188 ? 7.721 -4.898 8.378 1.00 95.69 188 ASP A C 1
ATOM 1392 O O . ASP A 1 188 ? 8.128 -4.764 9.530 1.00 95.69 188 ASP A O 1
ATOM 1396 N N . LEU A 1 189 ? 6.993 -5.941 7.985 1.00 96.25 189 LEU A N 1
ATOM 1397 C CA . LEU A 1 189 ? 6.548 -7.019 8.864 1.00 96.25 189 LEU A CA 1
ATOM 1398 C C . LEU A 1 189 ? 7.434 -8.245 8.652 1.00 96.25 189 LEU A C 1
ATOM 1400 O O . LEU A 1 189 ? 7.531 -8.751 7.529 1.00 96.25 189 LEU A O 1
ATOM 1404 N N . MET A 1 190 ? 8.072 -8.741 9.714 1.00 95.88 190 MET A N 1
ATOM 1405 C CA . MET A 1 190 ? 8.832 -9.994 9.673 1.00 95.88 190 MET A CA 1
ATOM 1406 C C . MET A 1 190 ? 7.885 -11.204 9.641 1.00 95.88 190 MET A C 1
ATOM 1408 O O . MET A 1 190 ? 6.677 -11.049 9.839 1.00 95.88 190 MET A O 1
ATOM 1412 N N . PRO A 1 191 ? 8.387 -12.415 9.343 1.00 95.75 191 PRO A N 1
ATOM 1413 C CA . PRO A 1 191 ? 7.579 -13.630 9.393 1.00 95.75 191 PRO A CA 1
ATOM 1414 C C . PRO A 1 191 ? 6.854 -13.801 10.731 1.00 95.75 191 PRO A C 1
ATOM 1416 O O . PRO A 1 191 ? 7.496 -13.855 11.779 1.00 95.75 191 PRO A O 1
ATOM 1419 N N . GLY A 1 192 ? 5.524 -13.909 10.690 1.00 95.00 192 GLY A N 1
ATOM 1420 C CA . GLY A 1 192 ? 4.681 -14.043 11.880 1.00 95.00 192 GLY A CA 1
ATOM 1421 C C . GLY A 1 192 ? 4.368 -12.734 12.613 1.00 95.00 192 GLY A C 1
ATOM 1422 O O . GLY A 1 192 ? 3.618 -12.774 13.589 1.00 95.00 192 GLY A O 1
ATOM 1423 N N . ASP A 1 193 ? 4.892 -11.591 12.162 1.00 97.38 193 ASP A N 1
ATOM 1424 C CA . ASP A 1 193 ? 4.544 -10.293 12.738 1.00 97.38 193 ASP A CA 1
ATOM 1425 C C . ASP A 1 193 ? 3.121 -9.873 12.360 1.00 97.38 193 ASP A C 1
ATOM 1427 O O . ASP A 1 193 ? 2.586 -10.217 11.299 1.00 97.38 193 ASP A O 1
ATOM 1431 N N . ALA A 1 194 ? 2.545 -9.037 13.221 1.00 96.88 194 ALA A N 1
ATOM 1432 C CA . ALA A 1 194 ? 1.309 -8.333 12.946 1.00 96.88 194 ALA A CA 1
ATOM 1433 C C . ALA A 1 194 ? 1.403 -6.865 13.374 1.00 96.88 194 ALA A C 1
ATOM 1435 O O . ALA A 1 194 ? 2.095 -6.525 14.336 1.00 96.88 194 ALA A O 1
ATOM 1436 N N . VAL A 1 195 ? 0.668 -5.993 12.683 1.00 96.06 195 VAL A N 1
ATOM 1437 C CA . VAL A 1 195 ? 0.525 -4.581 13.056 1.00 96.06 195 VAL A CA 1
ATOM 1438 C C . VAL A 1 195 ? -0.941 -4.175 13.119 1.00 96.06 195 VAL A C 1
ATOM 1440 O O . VAL A 1 195 ? -1.713 -4.431 12.198 1.00 96.06 195 VAL A O 1
ATOM 1443 N N . ALA A 1 196 ? -1.320 -3.511 14.210 1.00 95.94 196 ALA A N 1
ATOM 1444 C CA . ALA A 1 196 ? -2.636 -2.912 14.374 1.00 95.94 196 ALA A CA 1
ATOM 1445 C C . ALA A 1 196 ? -2.607 -1.447 13.922 1.00 95.94 196 ALA A C 1
ATOM 1447 O O . ALA A 1 196 ? -1.804 -0.658 14.416 1.00 95.94 196 ALA A O 1
ATOM 1448 N N . ILE A 1 197 ? -3.497 -1.075 13.003 1.00 95.69 197 ILE A N 1
ATOM 1449 C CA . ILE A 1 197 ? -3.565 0.266 12.418 1.00 95.69 197 ILE A CA 1
ATOM 1450 C C . ILE A 1 197 ? -4.994 0.786 12.559 1.00 95.69 197 ILE A C 1
ATOM 1452 O O . ILE A 1 197 ? -5.956 0.122 12.171 1.00 95.69 197 ILE A O 1
ATOM 1456 N N . LEU A 1 198 ? -5.143 1.995 13.098 1.00 96.50 198 LEU A N 1
ATOM 1457 C CA . LEU A 1 198 ? -6.425 2.695 13.083 1.00 96.50 198 LEU A CA 1
ATOM 1458 C C . LEU A 1 198 ? -6.657 3.321 11.710 1.00 96.50 198 LEU A C 1
ATOM 1460 O O . LEU A 1 198 ? -5.770 3.981 11.164 1.00 96.50 198 LEU A O 1
ATOM 1464 N N . VAL A 1 199 ? -7.862 3.157 11.175 1.00 97.12 199 VAL A N 1
ATOM 1465 C CA . VAL A 1 199 ? -8.245 3.672 9.859 1.00 97.12 199 VAL A CA 1
ATOM 1466 C C . VAL A 1 199 ? -9.570 4.421 9.912 1.00 97.12 199 VAL A C 1
ATOM 1468 O O . VAL A 1 199 ? -10.392 4.195 10.800 1.00 97.12 199 VAL A O 1
ATOM 1471 N N . TYR A 1 200 ? -9.790 5.330 8.966 1.00 97.44 200 TYR A N 1
ATOM 1472 C CA . TYR A 1 200 ? -11.113 5.913 8.763 1.00 97.44 200 TYR A CA 1
ATOM 1473 C C . TYR A 1 200 ? -12.044 4.873 8.119 1.00 97.44 200 TYR A C 1
ATOM 1475 O O . TYR A 1 200 ? -11.603 4.146 7.224 1.00 97.44 200 TYR A O 1
ATOM 1483 N N . PRO A 1 201 ? -13.322 4.804 8.530 1.00 97.25 201 PRO A N 1
ATOM 1484 C CA . PRO A 1 201 ? -14.292 3.904 7.920 1.00 97.25 201 PRO A CA 1
ATOM 1485 C C . PRO A 1 201 ? -14.562 4.273 6.454 1.00 97.25 201 PRO A C 1
ATOM 1487 O O . PRO A 1 201 ? -14.476 5.438 6.058 1.00 97.25 201 PRO A O 1
ATOM 1490 N N . GLY A 1 202 ? -14.929 3.274 5.652 1.00 96.38 202 GLY A N 1
ATOM 1491 C CA . GLY A 1 202 ? -15.172 3.396 4.214 1.00 96.38 202 GLY A CA 1
ATOM 1492 C C . GLY A 1 202 ? -14.278 2.476 3.385 1.00 96.38 202 GLY A C 1
ATOM 1493 O O . GLY A 1 202 ? -13.838 1.431 3.862 1.00 96.38 202 GLY A O 1
ATOM 1494 N N . THR A 1 203 ? -14.042 2.852 2.125 1.00 96.56 203 THR A N 1
ATOM 1495 C CA . THR A 1 203 ? -13.150 2.114 1.220 1.00 96.56 203 THR A CA 1
ATOM 1496 C C . THR A 1 203 ? -11.697 2.452 1.524 1.00 96.56 203 THR A C 1
ATOM 1498 O O . THR A 1 203 ? -11.260 3.585 1.314 1.00 96.56 203 THR A O 1
ATOM 1501 N N . VAL A 1 204 ? -10.943 1.461 1.983 1.00 95.31 204 VAL A N 1
ATOM 1502 C CA . VAL A 1 204 ? -9.521 1.560 2.308 1.00 95.31 204 VAL A CA 1
ATOM 1503 C C . VAL A 1 204 ? -8.731 0.840 1.227 1.00 95.31 204 VAL A C 1
ATOM 1505 O O . VAL A 1 204 ? -8.939 -0.350 1.009 1.00 95.31 204 VAL A O 1
ATOM 1508 N N . ALA A 1 205 ? -7.826 1.560 0.563 1.00 93.69 205 ALA A N 1
ATOM 1509 C CA . ALA A 1 205 ? -6.919 0.993 -0.430 1.00 93.69 205 ALA A CA 1
ATOM 1510 C C . ALA A 1 205 ? -5.499 0.920 0.132 1.00 93.69 205 ALA A C 1
ATOM 1512 O O . ALA A 1 205 ? -5.026 1.874 0.760 1.00 93.69 205 ALA A O 1
ATOM 1513 N N . PHE A 1 206 ? -4.821 -0.191 -0.125 1.00 94.81 206 PHE A N 1
ATOM 1514 C CA . PHE A 1 206 ? -3.480 -0.481 0.360 1.00 94.81 206 PHE A CA 1
ATOM 1515 C C . PHE A 1 206 ? -2.655 -1.196 -0.712 1.00 94.81 206 PHE A C 1
ATOM 1517 O O . PHE A 1 206 ? -3.182 -1.672 -1.720 1.00 94.81 206 PHE A O 1
ATOM 1524 N N . SER A 1 207 ? -1.351 -1.266 -0.478 1.00 93.19 207 SER A N 1
ATOM 1525 C CA . SER A 1 207 ? -0.414 -2.012 -1.314 1.00 93.19 207 SER A CA 1
ATOM 1526 C C . SER A 1 207 ? 0.380 -2.972 -0.445 1.00 93.19 207 SER A C 1
ATOM 1528 O O . SER A 1 207 ? 0.667 -2.670 0.716 1.00 93.19 207 SER A O 1
ATOM 1530 N N . VAL A 1 208 ? 0.775 -4.105 -1.016 1.00 94.75 208 VAL A N 1
ATOM 1531 C CA . VAL A 1 208 ? 1.727 -5.020 -0.383 1.00 94.75 208 VAL A CA 1
ATOM 1532 C C . VAL A 1 208 ? 2.816 -5.364 -1.374 1.00 94.75 208 VAL A C 1
ATOM 1534 O O . VAL A 1 208 ? 2.538 -5.582 -2.550 1.00 94.75 208 VAL A O 1
ATOM 1537 N N . SER A 1 209 ? 4.052 -5.427 -0.896 1.00 92.31 209 SER A N 1
ATOM 1538 C CA . SER A 1 209 ? 5.192 -5.893 -1.678 1.00 92.31 209 SER A CA 1
ATOM 1539 C C . SER A 1 209 ? 6.079 -6.821 -0.867 1.00 92.31 209 SER A C 1
ATOM 1541 O O . SER A 1 209 ? 6.233 -6.643 0.341 1.00 92.31 209 SER A O 1
ATOM 1543 N N . THR A 1 210 ? 6.716 -7.772 -1.538 1.00 88.50 210 THR A N 1
ATOM 1544 C CA . THR A 1 210 ? 7.741 -8.633 -0.957 1.00 88.50 210 THR A CA 1
ATOM 1545 C C . THR A 1 210 ? 9.087 -8.337 -1.622 1.00 88.50 210 THR A C 1
ATOM 1547 O O . THR A 1 210 ? 9.170 -8.297 -2.852 1.00 88.50 210 THR A O 1
ATOM 1550 N N . PRO A 1 211 ? 10.178 -8.170 -0.850 1.00 77.44 211 PRO A N 1
ATOM 1551 C CA . PRO A 1 211 ? 11.517 -8.013 -1.421 1.00 77.44 211 PRO A CA 1
ATOM 1552 C C . PRO A 1 211 ? 11.969 -9.289 -2.150 1.00 77.44 211 PRO A C 1
ATOM 1554 O O . PRO A 1 211 ? 12.788 -9.255 -3.066 1.00 77.44 211 PRO A O 1
ATOM 1557 N N . TRP A 1 212 ? 11.405 -10.437 -1.776 1.00 67.19 212 TRP A N 1
ATOM 1558 C CA . TRP A 1 212 ? 11.626 -11.710 -2.444 1.00 67.19 212 TRP A CA 1
ATOM 1559 C C . TRP A 1 212 ? 10.716 -11.855 -3.671 1.00 67.19 212 TRP A C 1
ATOM 1561 O O . TRP A 1 212 ? 9.514 -11.625 -3.580 1.00 67.19 212 TRP A O 1
ATOM 1571 N N . ARG A 1 213 ? 11.284 -12.242 -4.823 1.00 70.88 213 ARG A N 1
ATOM 1572 C CA . ARG A 1 213 ? 10.594 -12.399 -6.127 1.00 70.88 213 ARG A CA 1
ATOM 1573 C C . ARG A 1 213 ? 9.887 -11.153 -6.684 1.00 70.88 213 ARG A C 1
ATOM 1575 O O . ARG A 1 213 ? 9.266 -11.263 -7.735 1.00 70.88 213 ARG A O 1
ATOM 1582 N N . GLY A 1 214 ? 10.007 -9.995 -6.032 1.00 75.19 214 GLY A N 1
ATOM 1583 C CA . GLY A 1 214 ? 9.405 -8.742 -6.493 1.00 75.19 214 GLY A CA 1
ATOM 1584 C C . GLY A 1 214 ? 7.877 -8.784 -6.568 1.00 75.19 214 GLY A C 1
ATOM 1585 O O . GLY A 1 214 ? 7.289 -8.038 -7.351 1.00 75.19 214 GLY A O 1
ATOM 1586 N N . LEU A 1 215 ? 7.223 -9.669 -5.801 1.00 85.94 215 LEU A N 1
ATOM 1587 C CA . LEU A 1 215 ? 5.764 -9.734 -5.792 1.00 85.94 215 LEU A CA 1
ATOM 1588 C C . LEU A 1 215 ? 5.226 -8.449 -5.184 1.00 85.94 215 LEU A C 1
ATOM 1590 O O . LEU A 1 215 ? 5.674 -8.007 -4.128 1.00 85.94 215 LEU A O 1
ATOM 1594 N N . SER A 1 216 ? 4.267 -7.839 -5.859 1.00 88.00 216 SER A N 1
ATOM 1595 C CA . SER A 1 216 ? 3.580 -6.671 -5.340 1.00 88.00 216 SER A CA 1
ATOM 1596 C C . SER A 1 216 ? 2.242 -6.507 -6.026 1.00 88.00 216 SER A C 1
ATOM 1598 O O . SER A 1 216 ? 2.093 -6.855 -7.196 1.00 88.00 216 SER A O 1
ATOM 1600 N N . ASP A 1 217 ? 1.270 -6.007 -5.278 1.00 86.12 217 ASP A N 1
ATOM 1601 C CA . ASP A 1 217 ? -0.072 -5.766 -5.789 1.00 86.12 217 ASP A CA 1
ATOM 1602 C C . ASP A 1 217 ? -0.803 -4.745 -4.904 1.00 86.12 217 ASP A C 1
ATOM 1604 O O . ASP A 1 217 ? -0.358 -4.407 -3.797 1.00 86.12 217 ASP A O 1
ATOM 1608 N N . ASN A 1 218 ? -1.930 -4.251 -5.406 1.00 89.00 218 ASN A N 1
ATOM 1609 C CA . ASN A 1 218 ? -2.808 -3.310 -4.727 1.00 89.00 218 ASN A CA 1
ATOM 1610 C C . ASN A 1 218 ? -4.157 -3.959 -4.440 1.00 89.00 218 ASN A C 1
ATOM 1612 O O . ASN A 1 218 ? -4.680 -4.737 -5.232 1.00 89.00 218 ASN A O 1
ATOM 1616 N N . ALA A 1 219 ? -4.755 -3.578 -3.322 1.00 90.38 219 ALA A N 1
ATOM 1617 C CA . ALA A 1 219 ? -6.037 -4.102 -2.894 1.00 90.38 219 ALA A CA 1
ATOM 1618 C C . ALA A 1 219 ? -6.876 -3.022 -2.215 1.00 90.38 219 ALA A C 1
ATOM 1620 O O . ALA A 1 219 ? -6.358 -2.028 -1.701 1.00 90.38 219 ALA A O 1
ATOM 1621 N N . GLU A 1 220 ? -8.188 -3.236 -2.189 1.00 94.25 220 GLU A N 1
ATOM 1622 C CA . GLU A 1 220 ? -9.110 -2.397 -1.439 1.00 94.25 220 GLU A CA 1
ATOM 1623 C C . GLU A 1 220 ? -10.213 -3.212 -0.773 1.00 94.25 220 GLU A C 1
ATOM 1625 O O . GLU A 1 220 ? -10.623 -4.266 -1.256 1.00 94.25 220 GLU A O 1
ATOM 1630 N N . PHE A 1 221 ? -10.718 -2.697 0.341 1.00 95.31 221 PHE A N 1
ATOM 1631 C CA . PHE A 1 221 ? -11.872 -3.257 1.030 1.00 95.31 221 PHE A CA 1
ATOM 1632 C C . PHE A 1 221 ? -12.696 -2.163 1.687 1.00 95.31 221 PHE A C 1
ATOM 1634 O O . PHE A 1 221 ? -12.230 -1.047 1.905 1.00 95.31 221 PHE A O 1
ATOM 1641 N N . VAL A 1 222 ? -13.934 -2.505 2.037 1.00 97.19 222 VAL A N 1
ATOM 1642 C CA . VAL A 1 222 ? -14.821 -1.636 2.812 1.00 97.19 222 VAL A CA 1
ATOM 1643 C C . VAL A 1 222 ? -14.828 -2.090 4.265 1.00 97.19 222 VAL A C 1
ATOM 1645 O O . VAL A 1 222 ? -15.016 -3.282 4.523 1.00 97.19 222 VAL A O 1
ATOM 1648 N N . ILE A 1 223 ? -14.649 -1.150 5.192 1.00 97.62 223 ILE A N 1
ATOM 1649 C CA . ILE A 1 223 ? -14.711 -1.371 6.642 1.00 97.62 223 ILE A CA 1
ATOM 1650 C C . ILE A 1 223 ? -15.653 -0.358 7.302 1.00 97.62 223 ILE A C 1
ATOM 1652 O O . ILE A 1 223 ? -15.653 0.825 6.948 1.00 97.62 223 ILE A O 1
ATOM 1656 N N . ALA A 1 224 ? -16.492 -0.825 8.224 1.00 97.56 224 ALA A N 1
ATOM 1657 C CA . ALA A 1 224 ? -17.440 0.008 8.953 1.00 97.56 224 ALA A CA 1
ATOM 1658 C C . ALA A 1 224 ? -16.802 0.675 10.183 1.00 97.56 224 ALA A C 1
ATOM 1660 O O . ALA A 1 224 ? -15.741 0.284 10.662 1.00 97.56 224 ALA A O 1
ATOM 1661 N N . GLU A 1 225 ? -17.461 1.704 10.712 1.00 96.69 225 GLU A N 1
ATOM 1662 C CA . GLU A 1 225 ? -17.046 2.332 11.969 1.00 96.69 225 GLU A CA 1
ATOM 1663 C C . GLU A 1 225 ? -17.118 1.327 13.129 1.00 96.69 225 GLU A C 1
ATOM 1665 O O . GLU A 1 225 ? -18.054 0.528 13.198 1.00 96.69 225 GLU A O 1
ATOM 1670 N N . LYS A 1 226 ? -16.139 1.381 14.040 1.00 95.88 226 LYS A N 1
ATOM 1671 C CA . LYS A 1 226 ? -15.943 0.448 15.163 1.00 95.88 226 LYS A CA 1
ATOM 1672 C C . LYS A 1 226 ? -15.734 -1.013 14.748 1.00 95.88 226 LYS A C 1
ATOM 1674 O O . LYS A 1 226 ? -15.673 -1.880 15.615 1.00 95.88 226 LYS A O 1
ATOM 1679 N N . GLU A 1 227 ? -15.604 -1.296 13.452 1.00 96.44 227 GLU A N 1
ATOM 1680 C CA . GLU A 1 227 ? -15.230 -2.622 12.979 1.00 96.44 227 GLU A CA 1
ATOM 1681 C C . GLU A 1 227 ? -13.738 -2.856 13.224 1.00 96.44 227 GLU A C 1
ATOM 1683 O O . GLU A 1 227 ? -12.900 -1.960 13.073 1.00 96.44 227 GLU A O 1
ATOM 1688 N N . GLU A 1 228 ? -13.424 -4.090 13.592 1.00 96.81 228 GLU A N 1
ATOM 1689 C CA . GLU A 1 228 ? -12.075 -4.619 13.602 1.00 96.81 228 GLU A CA 1
ATOM 1690 C C . GLU A 1 228 ? -11.970 -5.706 12.540 1.00 96.81 228 GLU A C 1
ATOM 1692 O O . GLU A 1 228 ? -12.837 -6.580 12.456 1.00 96.81 228 GLU A O 1
ATOM 1697 N N . ARG A 1 229 ? -10.922 -5.638 11.718 1.00 96.31 229 ARG A N 1
ATOM 1698 C CA . ARG A 1 229 ? -10.693 -6.611 10.655 1.00 96.31 229 ARG A CA 1
ATOM 1699 C C . ARG A 1 229 ? -9.262 -7.120 10.647 1.00 96.31 229 ARG A C 1
ATOM 1701 O O . ARG A 1 229 ? -8.324 -6.345 10.470 1.00 96.31 229 ARG A O 1
ATOM 1708 N N . ASP A 1 230 ? -9.124 -8.434 10.735 1.00 97.50 230 ASP A N 1
ATOM 1709 C CA . ASP A 1 230 ? -7.876 -9.127 10.450 1.00 97.50 230 ASP A CA 1
ATOM 1710 C C . ASP A 1 230 ? -7.670 -9.243 8.939 1.00 97.50 230 ASP A C 1
ATOM 1712 O O . ASP A 1 230 ? -8.554 -9.701 8.215 1.00 97.50 230 ASP A O 1
ATOM 1716 N N . LEU A 1 231 ? -6.495 -8.833 8.474 1.00 97.38 231 LEU A N 1
ATOM 1717 C CA . LEU A 1 231 ? -6.036 -8.996 7.101 1.00 97.38 231 LEU A CA 1
ATOM 1718 C C . LEU A 1 231 ? -4.912 -10.024 7.105 1.00 97.38 231 LEU A C 1
ATOM 1720 O O . LEU A 1 231 ? -3.876 -9.817 7.741 1.00 97.38 231 LEU A O 1
ATOM 1724 N N . TRP A 1 232 ? -5.119 -11.130 6.402 1.00 96.62 232 TRP A N 1
ATOM 1725 C CA . TRP A 1 232 ? -4.129 -12.195 6.272 1.00 96.62 232 TRP A CA 1
ATOM 1726 C C . TRP A 1 232 ? -3.569 -12.157 4.863 1.00 96.62 232 TRP A C 1
ATOM 1728 O O . TRP A 1 232 ? -4.198 -12.619 3.926 1.00 96.62 232 TRP A O 1
ATOM 1738 N N . ILE A 1 233 ? -2.389 -11.579 4.693 1.00 93.88 233 ILE A N 1
ATOM 1739 C CA . ILE A 1 233 ? -1.860 -11.322 3.354 1.00 93.88 233 ILE A CA 1
ATOM 1740 C C . ILE A 1 233 ? -1.364 -12.621 2.711 1.00 93.88 233 ILE A C 1
ATOM 1742 O O . ILE A 1 233 ? -0.516 -13.306 3.279 1.00 93.88 233 ILE A O 1
ATOM 1746 N N . TRP A 1 234 ? -1.805 -12.919 1.487 1.00 91.56 234 TRP A N 1
ATOM 1747 C CA . TRP A 1 234 ? -1.240 -13.995 0.671 1.00 91.56 234 TRP A CA 1
ATOM 1748 C C . TRP A 1 234 ? -1.187 -13.645 -0.826 1.00 91.56 234 TRP A C 1
ATOM 1750 O O . TRP A 1 234 ? -2.002 -12.886 -1.340 1.00 91.56 234 TRP A O 1
ATOM 1760 N N . PHE A 1 235 ? -0.236 -14.237 -1.553 1.00 90.44 235 PHE A N 1
ATOM 1761 C CA . PHE A 1 235 ? -0.113 -14.131 -3.009 1.00 90.44 235 PHE A CA 1
ATOM 1762 C C . PHE A 1 235 ? -0.425 -15.494 -3.621 1.00 90.44 235 PHE A C 1
ATOM 1764 O O . PHE A 1 235 ? 0.221 -16.491 -3.292 1.00 90.44 235 PHE A O 1
ATOM 1771 N N . VAL A 1 236 ? -1.408 -15.544 -4.519 1.00 90.25 236 VAL A N 1
ATOM 1772 C CA . VAL A 1 236 ? -1.823 -16.769 -5.218 1.00 90.25 236 VAL A CA 1
ATOM 1773 C C . VAL A 1 236 ? -1.451 -16.639 -6.692 1.00 90.25 236 VAL A C 1
ATOM 1775 O O . VAL A 1 236 ? -1.691 -15.576 -7.268 1.00 90.25 236 VAL A O 1
ATOM 1778 N N . PRO A 1 237 ? -0.879 -17.677 -7.329 1.00 89.44 237 PRO A N 1
ATOM 1779 C CA . PRO A 1 237 ? -0.614 -17.632 -8.762 1.00 89.44 237 PRO A CA 1
ATOM 1780 C C . PRO A 1 237 ? -1.926 -17.476 -9.536 1.00 89.44 237 PRO A C 1
ATOM 1782 O O . PRO A 1 237 ? -2.93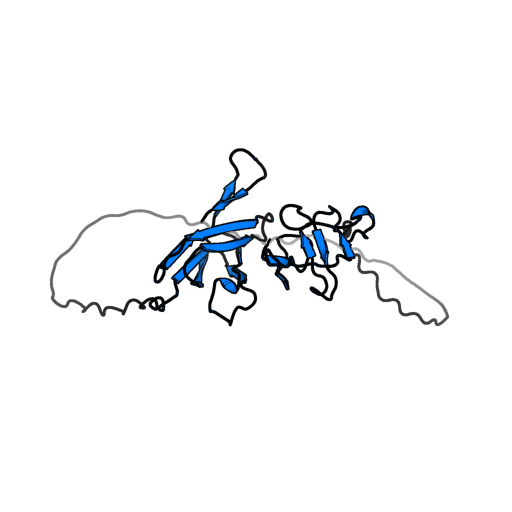8 -18.102 -9.200 1.00 89.44 237 PRO A O 1
ATOM 1785 N N . ASP A 1 238 ? -1.910 -16.649 -10.576 1.00 89.19 238 ASP A N 1
ATOM 1786 C CA . ASP A 1 238 ? -3.064 -16.471 -11.442 1.00 89.19 238 ASP A CA 1
ATOM 1787 C C . ASP A 1 238 ? -3.347 -17.781 -12.208 1.00 89.19 238 ASP A C 1
ATOM 1789 O O . ASP A 1 238 ? -2.432 -18.398 -12.766 1.00 89.19 238 ASP A O 1
ATOM 1793 N N . PRO A 1 239 ? -4.604 -18.262 -12.232 1.00 88.56 239 PRO A N 1
ATOM 1794 C CA . PRO A 1 239 ? -4.931 -19.531 -12.878 1.00 88.56 239 PRO A CA 1
ATOM 1795 C C . PRO A 1 239 ? -4.801 -19.486 -14.409 1.00 88.56 239 PRO A C 1
ATOM 1797 O O . PRO A 1 239 ? -4.754 -20.543 -15.045 1.00 88.56 239 PRO A O 1
ATOM 1800 N N . VAL A 1 240 ? -4.781 -18.293 -15.008 1.00 91.25 240 VAL A N 1
ATOM 1801 C CA . VAL A 1 240 ? -4.699 -18.064 -16.455 1.00 91.25 240 VAL A CA 1
ATOM 1802 C C . VAL A 1 240 ? -3.290 -17.619 -16.847 1.00 91.25 240 VAL A C 1
ATOM 1804 O O . VAL A 1 240 ? -2.705 -18.167 -17.786 1.00 91.25 240 VAL A O 1
ATOM 1807 N N . GLU A 1 241 ? -2.730 -16.655 -16.123 1.00 87.56 241 GLU A N 1
ATOM 1808 C CA . GLU A 1 241 ? -1.427 -16.052 -16.405 1.00 87.56 241 GLU A CA 1
ATOM 1809 C C . GLU A 1 241 ? -0.328 -16.668 -15.525 1.00 87.56 241 GLU A C 1
ATOM 1811 O O . GLU A 1 241 ? -0.145 -16.305 -14.370 1.00 87.56 241 GLU A O 1
ATOM 1816 N N . LYS A 1 242 ? 0.457 -17.597 -16.086 1.00 80.62 242 LYS A N 1
ATOM 1817 C CA . LYS A 1 242 ? 1.429 -18.417 -15.330 1.00 80.62 242 LYS A CA 1
ATOM 1818 C C . LYS A 1 242 ? 2.487 -17.646 -14.532 1.00 80.62 242 LYS A C 1
ATOM 1820 O O . LYS A 1 242 ? 3.007 -18.194 -13.563 1.00 80.62 242 LYS A O 1
ATOM 1825 N N . ASP A 1 243 ? 2.809 -16.426 -14.946 1.00 83.06 243 ASP A N 1
ATOM 1826 C CA . ASP A 1 243 ? 3.840 -15.591 -14.320 1.00 83.06 243 ASP A CA 1
ATOM 1827 C C . ASP A 1 243 ? 3.245 -14.455 -13.471 1.00 83.06 243 ASP A C 1
ATOM 1829 O O . ASP A 1 243 ? 3.982 -13.655 -12.895 1.00 83.06 243 ASP A O 1
ATOM 1833 N N . ARG A 1 244 ? 1.912 -14.390 -13.363 1.00 83.06 244 ARG A N 1
ATOM 1834 C CA . ARG A 1 244 ? 1.203 -13.396 -12.562 1.00 83.06 244 ARG A CA 1
ATOM 1835 C C . ARG A 1 244 ? 0.812 -13.975 -11.211 1.00 83.06 244 ARG A C 1
ATOM 1837 O O . ARG A 1 244 ? 0.428 -15.136 -11.089 1.00 83.06 244 ARG A O 1
ATOM 1844 N N . TRP A 1 245 ? 0.887 -13.128 -10.197 1.00 87.00 245 TRP A N 1
ATOM 1845 C CA . TRP A 1 245 ? 0.455 -13.426 -8.841 1.00 87.00 245 TRP A CA 1
ATOM 1846 C C . TRP A 1 245 ? -0.542 -12.363 -8.414 1.00 87.00 245 TRP A C 1
ATOM 1848 O O . TRP A 1 245 ? -0.310 -11.183 -8.652 1.00 87.00 245 TRP A O 1
ATOM 1858 N N . ASN A 1 246 ? -1.630 -12.793 -7.788 1.00 88.19 246 ASN A N 1
ATOM 1859 C CA . ASN A 1 246 ? -2.680 -11.915 -7.297 1.00 88.19 246 ASN A CA 1
ATOM 1860 C C . ASN A 1 246 ? -2.632 -11.886 -5.771 1.00 88.19 246 ASN A C 1
ATOM 1862 O O . ASN A 1 246 ? -2.568 -12.940 -5.124 1.00 88.19 246 ASN A O 1
ATOM 1866 N N . LEU A 1 247 ? -2.689 -10.688 -5.203 1.00 91.31 247 LEU A N 1
ATOM 1867 C CA . LEU A 1 247 ? -2.850 -10.504 -3.767 1.00 91.31 247 LEU A CA 1
ATOM 1868 C C . LEU A 1 247 ? -4.267 -10.893 -3.335 1.00 91.31 247 LEU A C 1
ATOM 1870 O O . LEU A 1 247 ? -5.253 -10.521 -3.971 1.00 91.31 247 LEU A O 1
ATOM 1874 N N . GLN A 1 248 ? -4.380 -11.605 -2.217 1.00 92.69 248 GLN A N 1
ATOM 1875 C CA . GLN A 1 248 ? -5.620 -11.652 -1.449 1.00 92.69 248 GLN A CA 1
ATOM 1876 C C . GLN A 1 248 ? -5.358 -11.545 0.057 1.00 92.69 248 GLN A C 1
ATOM 1878 O O . GLN A 1 248 ? -4.207 -11.575 0.503 1.00 92.69 248 GLN A O 1
ATOM 1883 N N . PHE A 1 249 ? -6.434 -11.270 0.794 1.00 92.62 249 PHE A N 1
ATOM 1884 C CA . PHE A 1 249 ? -6.410 -10.785 2.169 1.00 92.62 249 PHE A CA 1
ATOM 1885 C C . PHE A 1 249 ? -7.739 -11.034 2.887 1.00 92.62 249 PHE A C 1
ATOM 1887 O O . PHE A 1 249 ? -8.770 -11.195 2.186 1.00 92.62 249 PHE A O 1
#

Foldseek 3Di:
DQKFFWFLDDAPLGAGPFIFGADPVGGGDWDFAAAEPVNQKTFTDVVGPVNIITGPDPVVDDDDDDNVPHHYDCPDPPDPPDDDDDDDDDDDDDDDDDDDDDDDDDDDDDDDDDDDDDDDDDDDDDDDDDDDDDDDPPPPPPPPDPPPDFQDFQKEKEKEWEQDQAKKKKAFAPQFAPDDPPNSRIDTAHHGGIDMGITGFAKTKIKMFGSPPGDIDIDIDGDHTRYYYYFYWDWDQDPVDRSDIDIDD

Secondary structure (DSSP, 8-s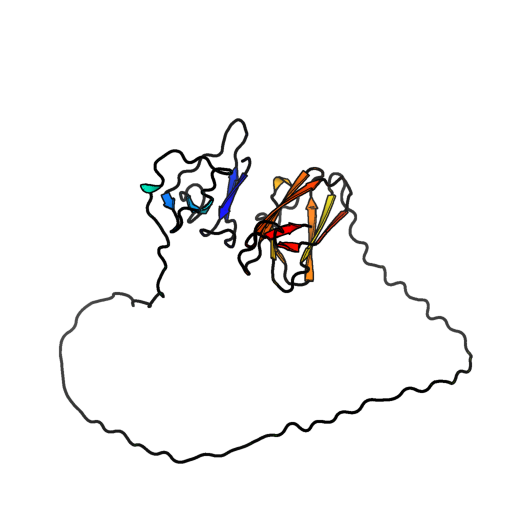tate):
--EEEEESSSSTTS-EEEEEE--SSS-----EEEEETTSSEEEEPTTT-TT-EEE--TTT----S-GGGSPEE---------PPP-----------------------------PPPP------------------------PPP--PPPPPTT-EEEEEE--SSS-EEEEE-GGG----S-SS-EEEEPTT-EEEEEE-SEEEEEEEE-SSTT-EEEEEEEE-TT-EEEEE-EEEE-SS-TT-EEEE-